Protein AF-A0A6A5WV08-F1 (afdb_monomer)

InterPro domains:
  IPR031121 KH domain containing protein RIK/BLOM7 [PTHR15744] (1-162)
  IPR036612 K Homolo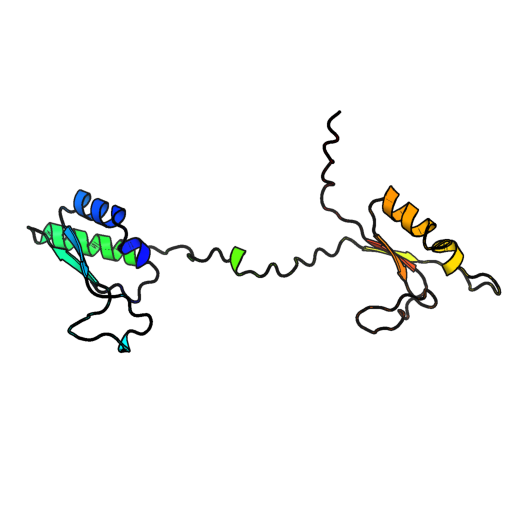gy domain, type 1 superfamily [G3DSA:3.30.1370.10] (5-79)
  IPR036612 K Homology domain, type 1 superfamily [G3DSA:3.30.1370.10] (96-173)
  IPR036612 K Homology domain, type 1 superfamily [SSF54791] (12-88)
  IPR036612 K Homology domain, type 1 superfamily [SSF54791] (95-162)
  IPR047889 KHDC4, second type I KH domain [cd22386] (94-161)
  IPR055256 KHDC4/BBP-like, KH-domain type I [PF22675] (108-165)
  IPR056149 ATP-dependent RNA helicase PRP5/DDX46/KHDC4, KH domain [PF23469] (1-74)

Sequence (175 aa):
IEINDLRNKYTLTKGDVHKQIHNETGADVTQKGQYYPDKSLANPANPPLQLQITATTHESMYAAVMKIKDMIDMDLPKLVDERRFRRREPENRKWPEEKIPIDLEPISGFNLRAQVVGRGGDNVKYIQTTSGCKVQIKGRGSGFAEHSTNAESDEPMYLHIAYDTSPSRKTNLAN

Organism: NCBI:txid1392246

Solvent-accessible surface area (backbone atoms only — not comparable to full-atom values): 10507 Å² total; per-residue (Å²): 88,82,37,56,88,46,94,60,37,73,59,69,69,31,68,68,51,35,50,51,44,24,75,75,33,65,18,48,64,43,84,40,60,43,81,49,99,56,67,85,77,47,42,92,92,52,34,56,19,24,43,47,76,49,51,93,45,73,66,25,39,50,50,38,53,51,54,51,50,53,59,68,68,49,82,70,73,69,89,60,61,58,78,74,73,41,64,77,63,71,73,81,74,69,44,63,68,48,77,46,75,55,93,64,78,90,48,90,95,57,62,62,58,56,66,61,33,29,76,97,36,49,50,42,50,50,51,26,70,75,67,64,30,49,66,46,60,33,15,49,88,44,85,34,58,39,90,91,72,70,38,58,40,90,49,72,34,25,41,38,39,33,36,72,85,66,79,77,80,76,75,82,79,74,132

Nearest PDB structures (foldseek):
  2yqr-assembly1_A  TM=8.709E-01  e=3.030E-04  Homo sapiens
  4wan-assembly1_G  TM=7.925E-01  e=5.929E-03  Saccharomyces cerevisiae S288C
  7zac-assembly1_AAA-2  TM=7.334E-01  e=1.036E-02  Homo sapiens
  1k1g-assembly1_A  TM=6.770E-01  e=4.088E-03  Homo sapiens
  2mjh-assembly1_A  TM=7.076E-01  e=1.102E-02  Caenorhabditis elegans

Mean predicted aligned error: 16.86 Å

Radius of gyration: 33.96 Å; Cα contacts (8 Å, |Δi|>4): 214; chains: 1; bounding box: 59×46×88 Å

Structure (mmCIF, N/CA/C/O backbone):
data_AF-A0A6A5WV08-F1
#
_entry.id   AF-A0A6A5WV08-F1
#
loop_
_atom_site.group_PDB
_atom_site.id
_atom_site.type_symbol
_atom_site.label_atom_id
_atom_site.label_alt_id
_atom_site.label_comp_id
_atom_site.label_asym_id
_atom_site.label_entity_id
_atom_site.label_seq_id
_atom_site.pdbx_PDB_ins_code
_atom_site.Cartn_x
_atom_site.Cartn_y
_atom_site.Cartn_z
_atom_site.occupancy
_atom_site.B_iso_or_equiv
_atom_site.auth_seq_id
_atom_site.auth_comp_id
_atom_site.auth_asym_id
_atom_site.auth_atom_id
_atom_site.pdbx_PDB_model_num
ATOM 1 N N . ILE A 1 1 ? -12.849 -8.980 31.017 1.00 91.25 1 ILE A N 1
ATOM 2 C CA . ILE A 1 1 ? -12.692 -9.633 29.696 1.00 91.25 1 ILE A CA 1
ATOM 3 C C . ILE A 1 1 ? -11.274 -9.364 29.224 1.00 91.25 1 ILE A C 1
ATOM 5 O O . ILE A 1 1 ? -10.927 -8.203 29.062 1.00 91.25 1 ILE A O 1
ATOM 9 N N . GLU A 1 2 ? -10.440 -10.389 29.084 1.00 91.25 2 GLU A N 1
ATOM 10 C CA . GLU A 1 2 ? -9.078 -10.215 28.564 1.00 91.25 2 GLU A CA 1
ATOM 11 C C . GLU A 1 2 ? -9.125 -9.952 27.050 1.00 91.25 2 GLU A C 1
ATOM 13 O O . GLU A 1 2 ? -9.849 -10.641 26.337 1.00 91.25 2 GLU A O 1
ATOM 18 N N . ILE A 1 3 ? -8.392 -8.944 26.568 1.00 92.75 3 ILE A N 1
ATOM 19 C CA . ILE A 1 3 ? -8.406 -8.522 25.154 1.00 92.75 3 ILE A CA 1
ATOM 20 C C . ILE A 1 3 ? -7.006 -8.457 24.522 1.00 92.75 3 ILE A C 1
ATOM 22 O O . ILE A 1 3 ? -6.871 -8.016 23.382 1.00 92.75 3 ILE A O 1
ATOM 26 N N . ASN A 1 4 ? -5.957 -8.860 25.248 1.00 90.69 4 ASN A N 1
ATOM 27 C CA . ASN A 1 4 ? -4.559 -8.712 24.826 1.00 90.69 4 ASN A CA 1
ATOM 28 C C . ASN A 1 4 ? -4.272 -9.330 23.447 1.00 90.69 4 ASN A C 1
ATOM 30 O O . ASN A 1 4 ? -3.629 -8.701 22.602 1.00 90.69 4 ASN A O 1
ATOM 34 N N . ASP A 1 5 ? -4.830 -10.517 23.208 1.00 87.12 5 ASP A N 1
ATOM 35 C CA . ASP A 1 5 ? -4.560 -11.328 22.016 1.00 87.12 5 ASP A CA 1
ATOM 36 C C . ASP A 1 5 ? -5.555 -11.055 20.869 1.00 87.12 5 ASP A C 1
ATOM 38 O O . ASP A 1 5 ? -5.483 -11.661 19.799 1.00 87.12 5 ASP A O 1
ATOM 42 N N . LEU A 1 6 ? -6.486 -10.112 21.057 1.00 86.69 6 LEU A N 1
ATOM 43 C CA . LEU A 1 6 ? -7.513 -9.805 20.068 1.00 86.69 6 LEU A CA 1
ATOM 44 C C . LEU A 1 6 ? -6.987 -8.890 18.957 1.00 86.69 6 LEU A C 1
ATOM 46 O O . LEU A 1 6 ? -6.322 -7.874 19.196 1.00 86.69 6 LEU A O 1
ATOM 50 N N . ARG A 1 7 ? -7.352 -9.208 17.709 1.00 82.25 7 ARG A N 1
ATOM 51 C CA . ARG A 1 7 ? -6.990 -8.405 16.525 1.00 82.25 7 ARG A CA 1
ATOM 52 C C . ARG A 1 7 ? -7.567 -6.991 16.588 1.00 82.25 7 ARG A C 1
ATOM 54 O O . ARG A 1 7 ? -6.898 -6.028 16.221 1.00 82.25 7 ARG A O 1
ATOM 61 N N . ASN A 1 8 ? -8.788 -6.869 17.090 1.00 86.56 8 ASN A N 1
ATOM 62 C CA . ASN A 1 8 ? -9.555 -5.634 17.226 1.00 86.56 8 ASN A CA 1
ATOM 63 C C . ASN A 1 8 ? -9.412 -4.967 18.605 1.00 86.56 8 ASN A C 1
ATOM 65 O O . ASN A 1 8 ? -10.170 -4.043 18.901 1.00 86.56 8 ASN A O 1
ATOM 69 N N . LYS A 1 9 ? -8.417 -5.353 19.423 1.00 88.00 9 LYS A N 1
ATOM 70 C CA . LYS A 1 9 ? -8.178 -4.757 20.753 1.00 88.00 9 LYS A CA 1
ATOM 71 C C . LYS A 1 9 ? -8.180 -3.226 20.740 1.00 88.00 9 LYS A C 1
ATOM 73 O O . LYS A 1 9 ? -8.779 -2.612 21.609 1.00 88.00 9 LYS A O 1
ATOM 78 N N . TYR A 1 10 ? -7.585 -2.614 19.710 1.00 85.31 10 TYR A N 1
ATOM 79 C CA . TYR A 1 10 ? -7.504 -1.158 19.580 1.00 85.31 10 TYR A CA 1
ATOM 80 C C . TYR A 1 10 ? -8.861 -0.502 19.369 1.00 85.31 10 TYR A C 1
ATOM 82 O O . TYR A 1 10 ? -9.034 0.641 19.768 1.00 85.31 10 TYR A O 1
ATOM 90 N N . THR A 1 11 ? -9.802 -1.192 18.723 1.00 88.19 11 THR A N 1
ATOM 91 C CA . THR A 1 11 ? -11.184 -0.727 18.571 1.00 88.19 11 THR A CA 1
ATOM 92 C C . THR A 1 11 ? -11.904 -0.817 19.907 1.00 88.19 11 THR A C 1
ATOM 94 O O . THR A 1 11 ? -12.542 0.147 20.313 1.00 88.19 11 THR A O 1
ATOM 97 N N . LEU A 1 12 ? -11.731 -1.936 20.613 1.00 89.75 12 LEU A N 1
ATOM 98 C CA . LEU A 1 12 ? -12.363 -2.186 21.906 1.00 89.75 12 LEU A CA 1
ATOM 99 C C . LEU A 1 12 ? -11.886 -1.227 23.001 1.00 89.75 12 LEU A C 1
ATOM 101 O O . LEU A 1 12 ? -12.660 -0.943 23.898 1.00 89.75 12 LEU A O 1
ATOM 105 N N . THR A 1 13 ? -10.661 -0.696 22.916 1.00 90.00 13 THR A N 1
ATOM 106 C CA . THR A 1 13 ? -10.126 0.299 23.864 1.00 90.00 13 THR A CA 1
ATOM 107 C C . THR A 1 13 ? -10.463 1.752 23.507 1.00 90.00 13 THR A C 1
ATOM 109 O O . THR A 1 13 ? -9.999 2.671 24.184 1.00 90.00 13 THR A O 1
ATOM 112 N N . LYS A 1 14 ? -11.207 2.018 22.421 1.00 90.44 14 LYS A N 1
ATOM 113 C CA . LYS A 1 14 ? -11.565 3.399 22.051 1.00 90.44 14 LYS A CA 1
ATOM 114 C C . LYS A 1 14 ? -12.587 3.969 23.029 1.00 90.44 14 LYS A C 1
ATOM 116 O O . LYS A 1 14 ? -13.616 3.354 23.295 1.00 90.44 14 LYS A O 1
ATOM 121 N N . GLY A 1 15 ? -12.357 5.211 23.457 1.00 91.00 15 GLY A N 1
ATOM 122 C CA . GLY A 1 15 ? -13.285 5.930 24.333 1.00 91.00 15 GLY A CA 1
ATOM 123 C C . GLY A 1 15 ? -14.701 6.050 23.759 1.00 91.00 15 GLY A C 1
ATOM 124 O O . GLY A 1 15 ? -15.665 5.943 24.509 1.00 91.00 15 GLY A O 1
ATOM 125 N N . ASP A 1 16 ? -14.843 6.199 22.439 1.00 92.75 16 ASP A N 1
ATOM 126 C CA . ASP A 1 16 ? -16.159 6.267 21.786 1.00 92.75 16 ASP A CA 1
ATOM 127 C C . ASP A 1 16 ? -16.932 4.949 21.895 1.00 92.75 16 ASP A C 1
ATOM 129 O O . ASP A 1 16 ? -18.136 4.959 22.143 1.00 92.75 16 ASP A O 1
ATOM 133 N N . VAL A 1 17 ? -16.234 3.813 21.790 1.00 91.88 17 VAL A N 1
ATOM 134 C CA . VAL A 1 17 ? -16.833 2.481 21.952 1.00 91.88 17 VAL A CA 1
ATOM 135 C C . VAL A 1 17 ? -17.289 2.278 23.396 1.00 91.88 17 VAL A C 1
ATOM 137 O O . VAL A 1 17 ? -18.403 1.814 23.626 1.00 91.88 17 VAL A O 1
ATOM 140 N N . HIS A 1 18 ? -16.489 2.697 24.381 1.00 94.50 18 HIS A N 1
ATOM 141 C CA . HIS A 1 18 ? -16.893 2.632 25.789 1.00 94.50 18 HIS A CA 1
ATOM 142 C C . HIS A 1 18 ? -18.123 3.506 26.074 1.00 94.50 18 HIS A C 1
ATOM 144 O O . HIS A 1 18 ? -19.048 3.050 26.742 1.00 94.50 18 HIS A O 1
ATOM 150 N N . LYS A 1 19 ? -18.167 4.735 25.536 1.00 94.81 19 LYS A N 1
ATOM 151 C CA . LYS A 1 19 ? -19.338 5.622 25.655 1.00 94.81 19 LYS A CA 1
ATOM 152 C C . LYS A 1 19 ? -20.577 5.008 25.017 1.00 94.81 19 LYS A C 1
ATOM 154 O O . LYS A 1 19 ? -21.655 5.090 25.590 1.00 94.81 19 LYS A O 1
ATOM 159 N N . GLN A 1 20 ? -20.428 4.385 23.850 1.00 94.38 20 GLN A N 1
ATOM 160 C CA . GLN A 1 20 ? -21.531 3.702 23.187 1.00 94.38 20 GLN A CA 1
ATOM 161 C C . GLN A 1 20 ? -22.075 2.554 24.047 1.00 94.38 20 GLN A C 1
ATOM 163 O O . GLN A 1 20 ? -23.284 2.456 24.229 1.00 94.38 20 GLN A O 1
ATOM 168 N N . ILE A 1 21 ? -21.200 1.707 24.599 1.00 94.50 21 ILE A N 1
ATOM 169 C CA . ILE A 1 21 ? -21.616 0.609 25.483 1.00 94.50 21 ILE A CA 1
ATOM 170 C C . ILE A 1 21 ? -22.328 1.168 26.720 1.00 94.50 21 ILE A C 1
ATOM 172 O O . ILE A 1 21 ? -23.428 0.723 27.022 1.00 94.50 21 ILE A O 1
ATOM 176 N N . HIS A 1 22 ? -21.768 2.195 27.365 1.00 94.75 22 HIS A N 1
ATOM 177 C CA . HIS A 1 22 ? -22.397 2.850 28.513 1.00 94.75 22 HIS A CA 1
ATOM 178 C C . HIS A 1 22 ? -23.787 3.409 28.184 1.00 94.75 22 HIS A C 1
ATOM 180 O O . HIS A 1 22 ? -24.736 3.155 28.916 1.00 94.75 22 HIS A O 1
ATOM 186 N N . ASN A 1 23 ? -23.936 4.122 27.066 1.00 95.62 23 ASN A N 1
ATOM 187 C CA . ASN A 1 23 ? -25.214 4.724 26.681 1.00 95.62 23 ASN A CA 1
ATOM 188 C C . ASN A 1 23 ? -26.299 3.681 26.381 1.00 95.62 23 ASN A C 1
ATOM 190 O O . ASN A 1 23 ? -27.474 3.936 26.626 1.00 95.62 23 ASN A O 1
ATOM 194 N N . GLU A 1 24 ? -25.920 2.530 25.826 1.00 94.44 24 GLU A N 1
ATOM 195 C CA . GLU A 1 24 ? -26.874 1.489 25.444 1.00 94.44 24 GLU A CA 1
ATOM 196 C C . GLU A 1 24 ? -27.199 0.517 26.583 1.00 94.44 24 GLU A C 1
ATOM 198 O O . GLU A 1 24 ? -28.331 0.052 26.679 1.00 94.44 24 GLU A O 1
ATOM 203 N N . THR A 1 25 ? -26.224 0.189 27.435 1.00 95.56 25 THR A N 1
ATOM 204 C CA . THR A 1 25 ? -26.391 -0.843 28.471 1.00 95.56 25 THR A CA 1
ATOM 205 C C . THR A 1 25 ? -26.413 -0.284 29.888 1.00 95.56 25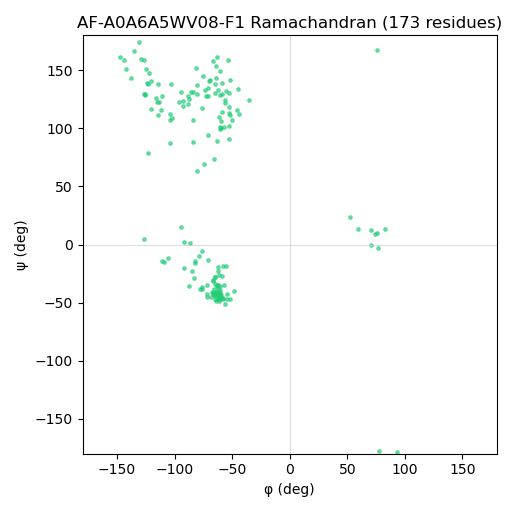 THR A C 1
ATOM 207 O O . THR A 1 25 ? -26.761 -1.014 30.809 1.00 95.56 25 THR A O 1
ATOM 210 N N . GLY A 1 26 ? -26.013 0.972 30.100 1.00 93.19 26 GLY A N 1
ATOM 211 C CA . GLY A 1 26 ? -25.846 1.574 31.427 1.00 93.19 26 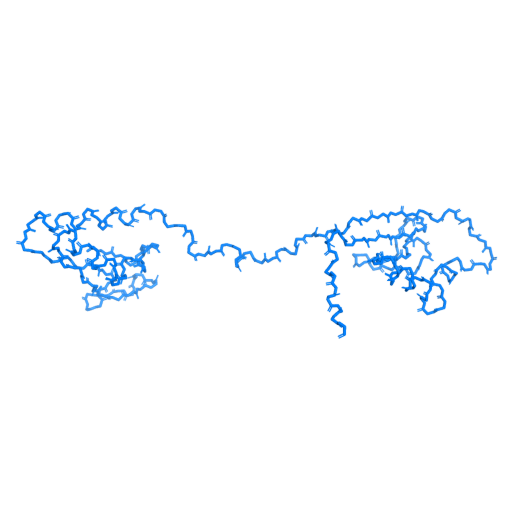GLY A CA 1
ATOM 212 C C . GLY A 1 26 ? -24.659 1.022 32.224 1.00 93.19 26 GLY A C 1
ATOM 213 O O . GLY A 1 26 ? -24.583 1.241 33.431 1.00 93.19 26 GLY A O 1
ATOM 214 N N . ALA A 1 27 ? -23.756 0.272 31.582 1.00 96.19 27 ALA A N 1
ATOM 215 C CA . ALA A 1 27 ? -22.585 -0.315 32.229 1.00 96.19 27 ALA A CA 1
ATOM 216 C C . ALA A 1 27 ? -21.315 0.473 31.897 1.00 96.19 27 ALA A C 1
ATOM 218 O O . ALA A 1 27 ? -21.065 0.829 30.746 1.00 96.19 27 ALA A O 1
ATOM 219 N N . ASP A 1 28 ? -20.468 0.674 32.899 1.00 95.06 28 ASP A N 1
ATOM 220 C CA . ASP A 1 28 ? -19.176 1.324 32.737 1.00 95.06 28 ASP A CA 1
ATOM 221 C C . ASP A 1 28 ? -18.105 0.321 32.317 1.00 95.06 28 ASP A C 1
ATOM 223 O O . ASP A 1 28 ? -17.935 -0.739 32.926 1.00 95.06 28 ASP A O 1
ATOM 227 N N . VAL A 1 29 ? -17.346 0.684 31.282 1.00 95.12 29 VAL A N 1
ATOM 228 C CA . VAL A 1 29 ? -16.232 -0.111 30.760 1.00 95.12 29 VAL A CA 1
ATOM 229 C C . VAL A 1 29 ? -14.927 0.636 31.001 1.00 95.12 29 VAL A C 1
ATOM 231 O O . VAL A 1 29 ? -14.730 1.761 30.539 1.00 95.12 29 VAL A O 1
ATOM 234 N N . THR A 1 30 ? -14.006 -0.005 31.714 1.00 93.25 30 THR A N 1
ATOM 235 C CA . THR A 1 30 ? -12.683 0.537 32.032 1.00 93.25 30 THR A CA 1
ATOM 236 C C . THR A 1 30 ? -11.589 -0.404 31.550 1.00 93.25 30 THR A C 1
ATOM 238 O O . THR A 1 30 ? -11.688 -1.623 31.670 1.00 93.25 30 THR A O 1
ATOM 241 N N . GLN A 1 31 ? -10.520 0.159 30.995 1.00 93.75 31 GLN A N 1
ATOM 242 C CA . GLN A 1 31 ? -9.345 -0.610 30.600 1.00 93.75 31 GLN A CA 1
ATOM 243 C C . GLN A 1 31 ? -8.430 -0.810 31.815 1.00 93.75 31 GLN A C 1
ATOM 245 O O . GLN A 1 31 ? -8.088 0.150 32.503 1.00 93.75 31 GLN A O 1
ATOM 250 N N . LYS A 1 32 ? -7.997 -2.049 32.055 1.00 91.69 32 LYS A N 1
ATOM 251 C CA . LYS A 1 32 ? -6.989 -2.411 33.058 1.00 91.69 32 LYS A CA 1
ATOM 252 C C . LYS A 1 32 ? -5.894 -3.283 32.453 1.00 91.69 32 LYS A C 1
ATOM 254 O O . LYS A 1 32 ? -6.096 -3.937 31.434 1.00 91.69 32 LYS A O 1
ATOM 259 N N . GLY A 1 33 ? -4.748 -3.324 33.126 1.00 90.88 33 GLY A N 1
ATOM 260 C CA . GLY A 1 33 ? -3.588 -4.090 32.677 1.00 90.88 33 GLY A CA 1
ATOM 261 C C . GLY A 1 33 ? -2.815 -3.404 31.552 1.00 90.88 33 GLY A C 1
ATOM 262 O O . GLY A 1 33 ? -3.138 -2.289 31.133 1.00 90.88 33 GLY A O 1
ATOM 263 N N . GLN A 1 34 ? -1.777 -4.082 31.075 1.00 89.75 34 GLN A N 1
ATOM 264 C CA . GLN A 1 34 ? -0.863 -3.578 30.055 1.00 89.75 34 GLN A CA 1
ATOM 265 C C . GLN A 1 34 ? -0.839 -4.509 28.841 1.00 89.75 34 GLN A C 1
ATOM 267 O O . GLN A 1 34 ? -1.037 -5.717 28.956 1.00 89.75 34 GLN A O 1
ATOM 272 N N . TYR A 1 35 ? -0.636 -3.936 27.654 1.00 90.50 35 TYR A N 1
ATOM 273 C CA . TYR A 1 35 ? -0.463 -4.731 26.443 1.00 90.50 35 TYR A CA 1
ATOM 274 C C . TYR A 1 35 ? 0.905 -5.414 26.451 1.00 90.50 35 TYR A C 1
ATOM 276 O O . TYR A 1 35 ? 1.931 -4.741 26.576 1.00 90.50 35 TYR A O 1
ATOM 284 N N . TYR A 1 36 ? 0.903 -6.727 26.248 1.00 88.00 36 TYR A N 1
ATOM 285 C CA . TYR A 1 36 ? 2.106 -7.540 26.127 1.00 88.00 36 TYR A CA 1
ATOM 286 C C . TYR A 1 36 ? 2.123 -8.230 24.757 1.00 88.00 36 TYR A C 1
ATOM 288 O O . TYR A 1 36 ? 1.240 -9.046 24.491 1.00 88.00 36 TYR A O 1
ATOM 296 N N . PRO A 1 37 ? 3.107 -7.928 23.882 1.00 86.38 37 PRO A N 1
ATOM 297 C CA . PRO A 1 37 ? 3.286 -8.638 22.612 1.00 86.38 37 PRO A CA 1
ATOM 298 C C . PRO A 1 37 ? 3.550 -10.135 22.802 1.00 86.38 37 PRO A C 1
ATOM 300 O O . PRO A 1 37 ? 3.087 -10.946 22.009 1.00 86.38 37 PRO A O 1
ATOM 303 N N . ASP A 1 38 ? 4.279 -10.477 23.864 1.00 86.25 38 ASP A N 1
ATOM 304 C CA . ASP A 1 38 ? 4.453 -11.839 24.354 1.00 86.25 38 ASP A CA 1
ATOM 305 C C . ASP A 1 38 ? 3.792 -11.939 25.733 1.00 86.25 38 ASP A C 1
ATOM 307 O O . ASP A 1 38 ? 4.242 -11.324 26.702 1.00 86.25 38 ASP A O 1
ATOM 311 N N . LYS A 1 39 ? 2.692 -12.695 25.810 1.00 81.69 39 LYS A N 1
ATOM 312 C CA . LYS A 1 39 ? 1.865 -12.841 27.015 1.00 81.69 39 LYS A CA 1
ATOM 313 C C . LYS A 1 39 ? 2.619 -13.475 28.188 1.00 81.69 39 LYS A C 1
ATOM 315 O O . LYS A 1 39 ? 2.241 -13.244 29.335 1.00 81.69 39 LYS A O 1
ATOM 320 N N . SER A 1 40 ? 3.695 -14.222 27.930 1.00 86.31 40 SER A N 1
ATOM 321 C CA . SER A 1 40 ? 4.524 -14.830 28.981 1.00 86.31 40 SER A CA 1
ATOM 322 C C . SER A 1 40 ? 5.203 -13.802 29.897 1.00 86.31 40 SER A C 1
ATOM 324 O O . SER A 1 40 ? 5.579 -14.132 31.019 1.00 86.31 40 SER A O 1
ATOM 326 N N . LEU A 1 41 ? 5.310 -12.547 29.450 1.00 86.62 41 LEU A N 1
ATOM 327 C CA . LEU A 1 41 ? 5.882 -11.438 30.215 1.00 86.62 41 LEU A CA 1
ATOM 328 C C . LEU A 1 41 ? 4.917 -10.849 31.259 1.00 86.62 41 LEU A C 1
ATOM 330 O O . LEU A 1 41 ? 5.333 -10.019 32.071 1.00 86.62 41 LEU A O 1
ATOM 334 N N . ALA A 1 42 ? 3.639 -11.237 31.239 1.00 86.31 42 ALA A N 1
ATOM 335 C CA . ALA A 1 42 ? 2.646 -10.730 32.177 1.00 86.31 42 ALA A CA 1
ATOM 336 C C . ALA A 1 42 ? 2.817 -11.351 33.572 1.00 86.31 42 ALA A C 1
ATOM 338 O O . ALA A 1 42 ? 3.152 -12.526 33.722 1.00 86.31 42 ALA A O 1
ATOM 339 N N . ASN A 1 43 ? 2.546 -10.566 34.615 1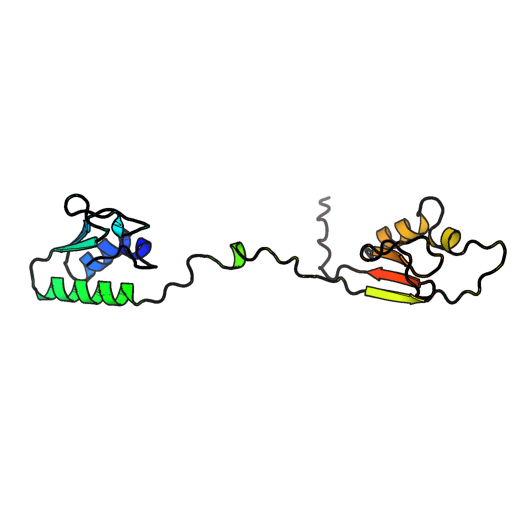.00 88.81 43 ASN A N 1
ATOM 340 C CA . ASN A 1 43 ? 2.625 -11.020 36.002 1.00 88.81 43 ASN A CA 1
ATOM 341 C C . ASN A 1 43 ? 1.392 -10.555 36.804 1.00 88.81 43 ASN A C 1
ATOM 343 O O . ASN A 1 43 ? 0.640 -9.706 36.330 1.00 88.81 43 ASN A O 1
ATOM 347 N N . PRO A 1 44 ? 1.138 -11.087 38.016 1.00 85.31 44 PRO A N 1
ATOM 348 C CA . PRO A 1 44 ? -0.051 -10.711 38.785 1.00 85.31 44 PRO A CA 1
ATOM 349 C C . PRO A 1 44 ? -0.127 -9.221 39.157 1.00 85.31 44 PRO A C 1
ATOM 351 O O . PRO A 1 44 ? -1.222 -8.697 39.336 1.00 85.31 44 PRO A O 1
ATOM 354 N N . ALA A 1 45 ? 1.017 -8.535 39.268 1.00 87.06 45 ALA A N 1
ATOM 355 C CA . ALA A 1 45 ? 1.072 -7.101 39.560 1.00 87.06 45 ALA A CA 1
ATOM 356 C C . ALA A 1 45 ? 0.729 -6.242 38.329 1.00 87.06 45 ALA A C 1
ATOM 358 O O . ALA A 1 45 ? 0.058 -5.221 38.453 1.00 87.06 45 ALA A O 1
ATOM 359 N N . ASN A 1 46 ? 1.145 -6.689 37.144 1.00 86.69 46 ASN A N 1
ATOM 360 C CA . ASN A 1 46 ? 0.891 -6.078 35.847 1.00 86.69 46 ASN A CA 1
ATOM 361 C C . ASN A 1 46 ? 0.190 -7.103 34.941 1.00 86.69 46 ASN A C 1
ATOM 363 O O . ASN A 1 46 ? 0.834 -7.754 34.108 1.00 86.69 46 ASN A O 1
ATOM 367 N N . PRO A 1 47 ? -1.128 -7.291 35.130 1.00 89.25 47 PRO A N 1
ATOM 368 C CA . PRO A 1 47 ? -1.888 -8.254 34.351 1.00 89.25 47 PRO A CA 1
ATOM 369 C C . PRO A 1 47 ? -1.964 -7.835 32.875 1.00 89.25 47 PRO A C 1
ATOM 371 O O . PRO A 1 47 ? -1.830 -6.645 32.555 1.00 89.25 47 PRO A O 1
ATOM 374 N N . PRO A 1 48 ? -2.221 -8.790 31.965 1.00 92.25 48 PRO A N 1
ATOM 375 C CA . PRO A 1 48 ? -2.401 -8.487 30.554 1.00 92.25 48 PRO A CA 1
ATOM 376 C C . PRO A 1 48 ? -3.629 -7.600 30.322 1.00 92.25 48 PRO A C 1
ATOM 378 O O . PRO A 1 48 ? -4.523 -7.487 31.167 1.00 92.25 48 PRO A O 1
ATOM 381 N N . LEU A 1 49 ? -3.660 -6.953 29.157 1.00 93.50 49 LEU A N 1
ATOM 382 C CA . LEU A 1 49 ? -4.697 -6.000 28.786 1.00 93.50 49 LEU A CA 1
ATOM 383 C C . LEU A 1 49 ? -6.101 -6.619 28.875 1.00 93.50 49 LEU A C 1
ATOM 385 O O . LEU A 1 49 ? -6.421 -7.593 28.187 1.00 93.50 49 LEU A O 1
ATOM 389 N N . GLN A 1 50 ? -6.959 -6.002 29.684 1.00 93.69 50 GLN A N 1
ATOM 390 C CA . GLN A 1 50 ? -8.320 -6.449 29.949 1.00 93.69 50 GLN A CA 1
ATOM 391 C C . GLN A 1 50 ? -9.305 -5.281 30.068 1.00 93.69 50 GLN A C 1
ATOM 393 O O . GLN A 1 50 ? -8.966 -4.187 30.512 1.00 93.69 50 GLN A O 1
ATOM 398 N N . LEU A 1 51 ? -10.560 -5.540 29.714 1.00 94.69 51 LEU A N 1
ATOM 399 C CA . LEU A 1 51 ? -11.694 -4.663 29.979 1.00 94.69 51 LEU A CA 1
ATOM 400 C C . LEU A 1 51 ? -12.408 -5.119 31.250 1.00 94.69 51 LEU A C 1
ATOM 402 O O . LEU A 1 51 ? -12.856 -6.268 31.347 1.00 94.69 51 LEU A O 1
ATOM 406 N N . GLN A 1 52 ? -12.522 -4.222 32.219 1.00 94.75 52 GLN A N 1
ATOM 407 C CA . GLN A 1 52 ? -13.360 -4.383 33.394 1.00 94.75 52 GLN A CA 1
ATOM 408 C C . GLN A 1 52 ? -14.711 -3.714 33.139 1.00 94.75 52 GLN A C 1
ATOM 410 O O . GLN A 1 52 ? -14.768 -2.563 32.714 1.00 94.75 52 GLN A O 1
ATOM 415 N N . ILE A 1 53 ? -15.783 -4.446 33.431 1.00 95.12 53 ILE A N 1
ATOM 416 C CA . ILE A 1 53 ? -17.161 -3.977 33.300 1.00 95.12 53 ILE A CA 1
ATOM 417 C C . ILE A 1 53 ? -17.726 -3.842 34.709 1.00 95.12 53 ILE A C 1
ATOM 419 O O . ILE A 1 53 ? -17.644 -4.785 35.499 1.00 95.12 53 ILE A O 1
ATOM 423 N N . THR A 1 54 ? -18.274 -2.678 35.022 1.00 95.31 54 THR A N 1
ATOM 424 C CA . THR A 1 54 ? -18.941 -2.384 36.292 1.00 95.31 54 THR A CA 1
ATOM 425 C C . THR A 1 54 ? -20.335 -1.863 36.000 1.00 95.31 54 THR A C 1
ATOM 427 O O . THR A 1 54 ? -20.497 -0.964 35.183 1.00 95.31 54 THR A O 1
ATOM 430 N N . ALA A 1 55 ? -21.347 -2.429 36.648 1.00 95.12 55 ALA A N 1
ATOM 431 C CA . ALA A 1 55 ? -22.730 -2.022 36.448 1.00 95.12 55 ALA A CA 1
ATOM 432 C C . ALA A 1 55 ? -23.527 -2.170 37.748 1.00 95.12 55 ALA A C 1
ATOM 434 O O . ALA A 1 55 ? -23.106 -2.876 38.666 1.00 95.12 55 ALA A O 1
ATOM 435 N N . THR A 1 56 ? -24.674 -1.500 37.824 1.00 94.25 56 THR A N 1
ATOM 436 C CA . THR A 1 56 ? -25.557 -1.525 39.000 1.00 94.25 56 THR A CA 1
ATOM 437 C C . THR A 1 56 ? -26.518 -2.712 38.994 1.00 94.25 56 THR A C 1
ATOM 439 O O . THR A 1 56 ? -26.980 -3.125 40.055 1.00 94.25 56 THR A O 1
ATOM 442 N N . THR A 1 57 ? -26.807 -3.285 37.822 1.00 96.19 57 THR A N 1
ATOM 443 C CA . THR A 1 57 ? -27.708 -4.434 37.666 1.00 96.19 57 THR A CA 1
ATOM 444 C C . THR A 1 57 ? -27.016 -5.585 36.942 1.00 96.19 57 THR A C 1
ATOM 446 O O . THR A 1 57 ? -26.133 -5.388 36.108 1.00 96.19 57 THR A O 1
ATOM 449 N N . HIS A 1 58 ? -27.431 -6.819 37.238 1.00 94.12 58 HIS A N 1
ATOM 450 C CA . HIS A 1 58 ? -26.913 -7.992 36.528 1.00 94.12 58 HIS A CA 1
ATOM 451 C C . HIS A 1 58 ? -27.270 -7.951 35.031 1.00 94.12 58 HIS A C 1
ATOM 453 O O . HIS A 1 58 ? -26.470 -8.352 34.191 1.00 94.12 58 HIS A O 1
ATOM 459 N N . GLU A 1 59 ? -28.446 -7.418 34.694 1.00 95.25 59 GLU A N 1
ATOM 460 C CA . GLU A 1 59 ? -28.911 -7.271 33.313 1.00 95.25 59 GLU A CA 1
ATOM 461 C C . GLU A 1 59 ? -28.030 -6.312 32.498 1.00 95.25 59 GLU A C 1
ATOM 463 O O . GLU A 1 59 ? -27.557 -6.687 31.428 1.00 95.25 59 GLU A O 1
ATOM 468 N N . SER A 1 60 ? -27.720 -5.123 33.033 1.00 95.06 60 SER A N 1
ATOM 469 C CA . SER A 1 60 ? -26.825 -4.154 32.374 1.00 95.06 60 SER A CA 1
ATOM 470 C C . SER A 1 60 ? -25.413 -4.709 32.182 1.00 95.06 60 SER A C 1
ATOM 472 O O . SER A 1 60 ? -24.815 -4.550 31.115 1.00 95.06 60 SER A O 1
ATOM 474 N N . MET A 1 61 ? -24.895 -5.426 33.185 1.00 94.75 61 MET A N 1
ATOM 475 C CA . MET A 1 61 ? -23.604 -6.105 33.092 1.00 94.75 61 MET A CA 1
ATOM 476 C C . MET A 1 61 ? -23.609 -7.182 32.002 1.00 94.75 61 MET A C 1
ATOM 478 O O . MET A 1 61 ? -22.683 -7.244 31.193 1.00 94.75 61 MET A O 1
ATOM 482 N N . TYR A 1 62 ? -24.642 -8.024 31.962 1.00 95.50 62 TYR A N 1
ATOM 483 C CA . TYR A 1 62 ? -24.748 -9.106 30.987 1.00 95.50 62 TYR A CA 1
ATOM 484 C C . TYR A 1 62 ? -24.917 -8.574 29.558 1.00 95.50 62 TYR A C 1
ATOM 486 O O . TYR A 1 62 ? -24.225 -9.039 28.651 1.00 95.50 62 TYR A O 1
ATOM 494 N N . ALA A 1 63 ? -25.751 -7.548 29.366 1.00 95.50 63 ALA A N 1
ATOM 495 C CA . ALA A 1 63 ? -25.921 -6.871 28.083 1.00 95.50 63 ALA A CA 1
ATOM 496 C C . ALA A 1 63 ? -24.600 -6.268 27.577 1.00 95.50 63 ALA A C 1
ATOM 498 O O . ALA A 1 63 ? -24.241 -6.446 26.412 1.00 95.50 63 ALA A O 1
ATOM 499 N N . ALA A 1 64 ? -23.823 -5.630 28.459 1.00 95.56 64 ALA A N 1
ATOM 500 C CA . ALA A 1 64 ? -22.499 -5.108 28.120 1.00 95.56 64 ALA A CA 1
ATOM 501 C C . ALA A 1 64 ? -21.517 -6.219 27.725 1.00 95.56 64 ALA A C 1
ATOM 503 O O . ALA A 1 64 ? -20.776 -6.078 26.753 1.00 95.56 64 ALA A O 1
ATOM 504 N N . VAL A 1 65 ? -21.529 -7.345 28.448 1.00 95.06 65 VAL A N 1
ATOM 505 C CA . VAL A 1 65 ? -20.704 -8.518 28.121 1.00 95.06 65 VAL A CA 1
ATOM 506 C C . VAL A 1 65 ? -21.071 -9.081 26.749 1.00 95.06 65 VAL A C 1
ATOM 508 O O . VAL A 1 65 ? -20.162 -9.370 25.974 1.00 95.06 65 VAL A O 1
ATOM 511 N N . MET A 1 66 ? -22.362 -9.234 26.434 1.00 94.06 66 MET A N 1
ATOM 512 C CA . MET A 1 66 ? -22.799 -9.709 25.114 1.00 94.06 66 MET A CA 1
ATOM 513 C C . MET A 1 66 ? -22.362 -8.750 24.012 1.00 94.06 66 MET A C 1
ATOM 515 O O . MET A 1 66 ? -21.705 -9.173 23.071 1.00 94.06 66 MET A O 1
ATOM 519 N N . LYS A 1 67 ? -22.607 -7.450 24.183 1.00 92.81 67 LYS A N 1
ATOM 520 C CA . LYS A 1 67 ? -22.232 -6.438 23.192 1.00 92.81 67 LYS A CA 1
ATOM 521 C C . LYS A 1 67 ? -20.723 -6.394 22.938 1.00 92.81 67 LYS A C 1
ATOM 523 O O . LYS A 1 67 ? -20.296 -6.252 21.796 1.00 92.81 67 LYS A O 1
ATOM 528 N N . ILE A 1 68 ? -19.903 -6.551 23.980 1.00 92.88 68 ILE A N 1
ATOM 529 C CA . ILE A 1 68 ? -18.448 -6.652 23.815 1.00 92.88 68 ILE A CA 1
ATOM 530 C C . ILE A 1 68 ? -18.078 -7.933 23.066 1.00 92.88 68 ILE A C 1
ATOM 532 O O . ILE A 1 68 ? -17.230 -7.864 22.187 1.00 92.88 68 ILE A O 1
ATOM 536 N N . LYS A 1 69 ? -18.703 -9.080 23.362 1.00 91.50 69 LYS A N 1
ATOM 537 C CA . LYS A 1 69 ? -18.465 -10.326 22.611 1.00 91.50 69 LYS A CA 1
ATOM 538 C C . LYS A 1 69 ? -18.830 -10.184 21.134 1.00 91.50 69 LYS A C 1
ATOM 540 O O . LYS A 1 69 ? -18.013 -10.531 20.291 1.00 91.50 69 LYS A O 1
ATOM 545 N N . ASP A 1 70 ? -19.964 -9.567 20.823 1.00 91.00 70 ASP A N 1
ATOM 546 C CA . ASP A 1 70 ? -20.358 -9.303 19.437 1.00 91.00 70 ASP A CA 1
ATOM 547 C C . ASP A 1 70 ? -19.329 -8.408 18.730 1.00 91.00 70 ASP A C 1
ATOM 549 O O . ASP A 1 70 ? -18.940 -8.668 17.595 1.00 91.00 70 ASP A O 1
ATOM 553 N N . MET A 1 71 ? -18.819 -7.377 19.414 1.00 88.38 71 MET A N 1
ATOM 554 C CA . MET A 1 71 ? -17.748 -6.529 18.880 1.00 88.38 71 MET A CA 1
ATOM 555 C C . MET A 1 71 ? -16.416 -7.270 18.721 1.00 88.38 71 MET A C 1
ATOM 557 O O . MET A 1 71 ? -15.652 -6.915 17.826 1.00 88.38 71 MET A O 1
ATOM 561 N N . ILE A 1 72 ? -16.121 -8.261 19.572 1.00 88.88 72 ILE A N 1
ATOM 562 C CA . ILE A 1 72 ? -14.943 -9.133 19.453 1.00 88.88 72 ILE A CA 1
ATOM 563 C C . ILE A 1 72 ? -15.043 -9.965 18.172 1.00 88.88 72 ILE A C 1
ATOM 565 O O . ILE A 1 72 ? -14.057 -10.034 17.437 1.00 88.88 72 ILE A O 1
ATOM 569 N N . ASP A 1 73 ? -16.225 -10.518 17.901 1.00 85.06 73 ASP A N 1
ATOM 570 C CA . ASP A 1 73 ? -16.496 -11.402 16.764 1.00 85.06 73 ASP A CA 1
ATOM 571 C C . ASP A 1 73 ? -16.762 -10.644 15.450 1.00 85.06 73 ASP A C 1
ATOM 573 O O . ASP A 1 73 ? -16.712 -11.236 14.371 1.00 85.06 73 ASP A O 1
ATOM 577 N N . MET A 1 74 ? -17.003 -9.328 15.504 1.00 80.88 74 MET A N 1
ATOM 578 C CA . MET A 1 74 ? -17.099 -8.484 14.312 1.00 80.88 74 MET A CA 1
ATOM 579 C C . MET A 1 74 ? -15.780 -8.498 13.529 1.00 80.88 74 MET A C 1
ATOM 581 O O . MET A 1 74 ? -14.769 -7.923 13.948 1.00 80.88 74 MET A O 1
ATOM 585 N N . ASP A 1 75 ? -15.826 -9.136 12.359 1.00 58.44 75 ASP A N 1
ATOM 586 C CA . ASP A 1 75 ? -14.703 -9.315 11.446 1.00 58.44 75 ASP A CA 1
ATOM 587 C C . ASP A 1 75 ? -14.171 -7.946 10.990 1.00 58.44 75 ASP A C 1
ATOM 589 O O . ASP A 1 75 ? -14.753 -7.257 10.145 1.00 58.44 75 ASP A O 1
ATOM 593 N N . LEU A 1 76 ? -13.066 -7.501 11.596 1.00 64.00 76 LEU A N 1
ATOM 594 C CA . LEU A 1 76 ? -12.392 -6.289 11.150 1.00 64.00 76 LEU A CA 1
ATOM 595 C C . LEU A 1 76 ? -11.726 -6.586 9.799 1.00 64.00 76 LEU A C 1
ATOM 597 O O . LEU A 1 76 ? -10.901 -7.506 9.722 1.00 64.00 76 LEU A O 1
ATOM 601 N N . PRO A 1 77 ? -11.974 -5.770 8.755 1.00 59.84 77 PRO A N 1
ATOM 602 C CA . PRO A 1 77 ? -11.135 -5.787 7.567 1.00 59.84 77 PRO A CA 1
ATOM 603 C C . PRO A 1 77 ? -9.681 -5.636 8.013 1.00 59.84 77 PRO A C 1
ATOM 605 O O . PRO A 1 77 ? -9.400 -4.890 8.958 1.00 59.84 77 PRO A O 1
ATOM 608 N N . LYS A 1 78 ? -8.751 -6.349 7.368 1.00 53.53 78 LYS A N 1
ATOM 609 C CA . LYS A 1 78 ? -7.324 -6.289 7.711 1.00 53.53 78 LYS A CA 1
ATOM 610 C C . LYS A 1 78 ? -6.909 -4.815 7.877 1.00 53.53 78 LYS A C 1
ATOM 612 O O . LYS A 1 78 ? -6.961 -4.045 6.926 1.00 53.53 78 LYS A O 1
ATOM 617 N N . LEU A 1 79 ? -6.514 -4.425 9.099 1.00 54.66 79 LEU A N 1
ATOM 618 C CA . LEU A 1 79 ? -6.066 -3.057 9.451 1.00 54.66 79 LEU A CA 1
ATOM 619 C C . LEU A 1 79 ? -4.873 -2.596 8.609 1.00 54.66 79 LEU A C 1
ATOM 621 O O . LEU A 1 79 ? -4.563 -1.410 8.503 1.00 54.66 79 LEU A O 1
ATOM 625 N N . VAL A 1 80 ? -4.200 -3.566 8.011 1.00 54.72 80 VAL A N 1
ATOM 626 C CA . VAL A 1 80 ? -3.249 -3.355 6.953 1.00 54.72 80 VAL A CA 1
ATOM 627 C C . VAL A 1 80 ? -4.023 -3.268 5.645 1.00 54.72 80 VAL A C 1
ATOM 629 O O . VAL A 1 80 ? -4.481 -4.287 5.134 1.00 54.72 80 VAL A O 1
ATOM 632 N N . ASP A 1 81 ? -4.125 -2.061 5.081 1.00 54.78 81 ASP A N 1
ATOM 633 C CA . ASP A 1 81 ? -4.414 -1.930 3.656 1.00 54.78 81 ASP A CA 1
ATOM 634 C C . ASP A 1 81 ? -3.304 -2.699 2.933 1.00 54.78 81 ASP A C 1
ATOM 636 O O . ASP A 1 81 ? -2.166 -2.230 2.844 1.00 54.78 81 ASP A O 1
ATOM 640 N N . GLU A 1 82 ? -3.595 -3.924 2.488 1.00 51.78 82 GLU A N 1
ATOM 641 C CA . GLU A 1 82 ? -2.631 -4.787 1.800 1.00 51.78 82 GLU A CA 1
ATOM 642 C C . GLU A 1 82 ? -2.041 -4.073 0.582 1.00 51.78 82 GLU A C 1
ATOM 644 O O . GLU A 1 82 ? -0.938 -4.399 0.163 1.00 51.78 82 GLU A O 1
ATOM 649 N N . ARG A 1 83 ? -2.691 -3.016 0.075 1.00 53.88 83 ARG A N 1
ATOM 650 C CA . ARG A 1 83 ? -2.136 -2.103 -0.933 1.00 53.88 83 ARG A CA 1
ATOM 651 C C . ARG A 1 83 ? -0.835 -1.408 -0.512 1.00 53.88 83 ARG A C 1
ATOM 653 O O . ARG A 1 83 ? -0.060 -1.054 -1.392 1.00 53.88 83 ARG A O 1
ATOM 660 N N . ARG A 1 84 ? -0.585 -1.198 0.787 1.00 54.19 84 ARG A N 1
ATOM 661 C CA . ARG A 1 84 ? 0.657 -0.590 1.312 1.00 54.19 84 ARG A CA 1
ATOM 662 C C . ARG A 1 84 ? 1.807 -1.591 1.461 1.00 54.19 84 ARG A C 1
ATOM 664 O O . ARG A 1 84 ? 2.95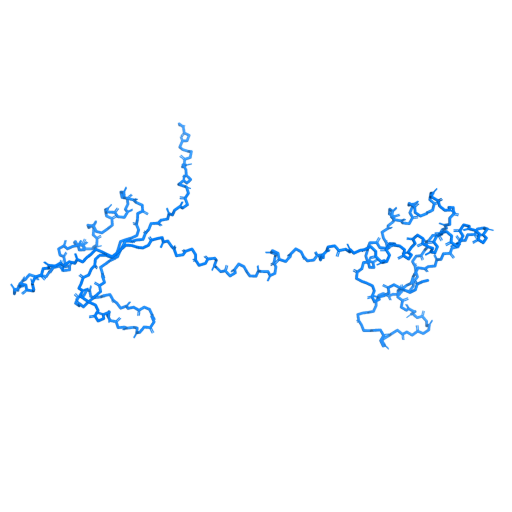9 -1.177 1.381 1.00 54.19 84 ARG A O 1
ATOM 671 N N . PHE A 1 85 ? 1.503 -2.873 1.689 1.00 47.34 85 PHE A N 1
ATOM 672 C CA . PHE A 1 85 ? 2.498 -3.947 1.873 1.00 47.34 85 PHE A CA 1
ATOM 673 C C . PHE A 1 85 ? 2.630 -4.882 0.676 1.00 47.34 85 PHE A C 1
ATOM 675 O O . PHE A 1 85 ? 3.633 -5.588 0.567 1.00 47.34 85 PHE A O 1
ATOM 682 N N . ARG A 1 86 ? 1.716 -4.804 -0.299 1.00 50.25 86 ARG A N 1
ATOM 683 C CA . ARG A 1 86 ? 2.128 -4.916 -1.688 1.00 50.25 86 ARG A CA 1
ATOM 684 C C . ARG A 1 86 ? 3.236 -3.877 -1.816 1.00 50.25 86 ARG A C 1
ATOM 686 O O . ARG A 1 86 ? 2.977 -2.691 -2.016 1.00 50.25 86 ARG A O 1
ATOM 693 N N . ARG A 1 87 ? 4.498 -4.343 -1.807 1.00 47.47 87 ARG A N 1
ATOM 694 C CA . ARG A 1 87 ? 5.427 -3.856 -2.828 1.00 47.47 87 ARG A CA 1
ATOM 695 C C . ARG A 1 87 ? 4.528 -3.693 -4.040 1.00 47.47 87 ARG A C 1
ATOM 697 O O . ARG A 1 87 ? 3.801 -4.635 -4.374 1.00 47.47 87 ARG A O 1
ATOM 704 N N . ARG A 1 88 ? 4.478 -2.503 -4.635 1.00 48.47 88 ARG A N 1
ATOM 705 C CA . ARG A 1 88 ? 4.159 -2.473 -6.052 1.00 48.47 88 ARG A CA 1
ATOM 706 C C . ARG A 1 88 ? 5.182 -3.450 -6.623 1.00 48.47 88 ARG A C 1
ATOM 708 O O . ARG A 1 88 ? 6.323 -3.063 -6.834 1.00 48.47 88 ARG A O 1
ATOM 715 N N . GLU A 1 89 ? 4.829 -4.738 -6.725 1.00 45.12 89 GLU A N 1
ATOM 716 C CA . GLU A 1 89 ? 5.332 -5.575 -7.786 1.00 45.12 89 GLU A CA 1
ATOM 717 C C . GLU A 1 89 ? 5.170 -4.625 -8.944 1.00 45.12 89 GLU A C 1
ATOM 719 O O . GLU A 1 89 ? 4.040 -4.138 -9.106 1.00 45.12 89 GLU A O 1
ATOM 724 N N . PRO A 1 90 ? 6.278 -4.143 -9.538 1.00 50.69 90 PRO A N 1
ATOM 725 C CA . PRO A 1 90 ? 6.167 -3.245 -10.659 1.00 50.69 90 PRO A CA 1
ATOM 726 C C . PRO A 1 90 ? 5.199 -3.981 -11.554 1.00 50.69 90 PRO A C 1
ATOM 728 O O . PRO A 1 90 ? 5.511 -5.086 -12.000 1.00 50.69 90 PRO A O 1
ATOM 731 N N . GLU A 1 91 ? 3.965 -3.465 -11.624 1.00 49.25 91 GLU A N 1
ATOM 732 C CA . GLU A 1 91 ? 2.951 -4.020 -12.487 1.00 49.25 91 GLU A CA 1
ATOM 733 C C . GLU A 1 91 ? 3.719 -4.018 -13.781 1.00 49.25 91 GLU A C 1
ATOM 735 O O . GLU A 1 91 ? 4.235 -2.958 -14.161 1.00 49.25 91 GLU A O 1
ATOM 740 N N . ASN A 1 92 ? 4.017 -5.216 -14.284 1.00 53.25 92 ASN A N 1
ATOM 741 C CA . ASN A 1 92 ? 4.930 -5.397 -15.388 1.00 53.25 92 ASN A CA 1
ATOM 742 C C . ASN A 1 92 ? 4.108 -4.927 -16.582 1.00 53.25 92 ASN A C 1
ATOM 744 O O . ASN A 1 92 ? 3.615 -5.729 -17.371 1.00 53.25 92 ASN A O 1
ATOM 748 N N . ARG A 1 93 ? 3.856 -3.612 -16.618 1.00 56.31 93 ARG A N 1
ATOM 749 C CA . ARG A 1 93 ? 3.311 -2.808 -17.684 1.00 56.31 93 ARG A CA 1
ATOM 750 C C . ARG A 1 93 ? 4.396 -2.896 -18.723 1.00 56.31 93 ARG A C 1
ATOM 752 O O . ARG A 1 93 ? 5.202 -1.991 -18.908 1.00 56.31 93 ARG A O 1
ATOM 759 N N . LYS A 1 94 ? 4.455 -4.077 -19.324 1.00 63.81 94 LYS A N 1
ATOM 760 C CA . LYS A 1 94 ? 5.044 -4.305 -20.612 1.00 63.81 94 LYS A CA 1
ATOM 761 C C . LYS A 1 94 ? 4.210 -3.409 -21.501 1.00 63.81 94 LYS A C 1
ATOM 763 O O . LYS A 1 94 ? 3.041 -3.693 -21.759 1.00 63.81 94 LYS A O 1
ATOM 768 N N . TRP A 1 95 ? 4.769 -2.247 -21.811 1.00 77.81 95 TRP A N 1
ATOM 769 C CA . TRP A 1 95 ? 4.285 -1.435 -22.911 1.00 77.81 95 TRP A CA 1
ATOM 770 C C . TRP A 1 95 ? 4.064 -2.373 -24.090 1.00 77.81 95 TRP A C 1
ATOM 772 O O . TRP A 1 95 ? 4.913 -3.243 -24.291 1.00 77.81 95 TRP A O 1
ATOM 782 N N . PRO A 1 96 ? 2.936 -2.294 -24.809 1.00 85.06 96 PRO A N 1
ATOM 783 C CA . PRO A 1 96 ? 2.775 -3.113 -25.991 1.00 85.06 96 PRO A CA 1
ATOM 784 C C . PRO A 1 96 ? 3.982 -2.897 -26.903 1.00 85.06 96 PRO A C 1
ATOM 786 O O . PRO A 1 96 ? 4.406 -1.760 -27.136 1.00 85.06 96 PRO A O 1
ATOM 789 N N . GLU A 1 97 ? 4.568 -4.007 -27.333 1.00 89.62 97 GLU A N 1
ATOM 790 C CA . GLU A 1 97 ? 5.792 -4.014 -28.117 1.00 89.62 97 GLU A CA 1
ATOM 791 C C . GLU A 1 97 ? 5.493 -4.551 -29.509 1.00 89.62 97 GLU A C 1
ATOM 793 O O . GLU A 1 97 ? 4.788 -5.549 -29.663 1.00 89.62 97 GLU A O 1
ATOM 798 N N . GLU A 1 98 ? 6.069 -3.912 -30.515 1.00 89.88 98 GLU A N 1
ATOM 799 C CA . GLU A 1 98 ? 6.001 -4.337 -31.903 1.00 89.88 98 GLU A CA 1
ATOM 800 C C . GLU A 1 98 ? 7.423 -4.516 -32.442 1.00 89.88 98 GLU A C 1
ATOM 802 O O . GLU A 1 98 ? 8.331 -3.733 -32.137 1.00 89.88 98 GLU A O 1
ATOM 807 N N . LYS A 1 99 ? 7.632 -5.590 -33.210 1.00 93.62 99 LYS A N 1
ATOM 808 C CA . LYS A 1 99 ? 8.901 -5.892 -33.876 1.00 93.62 99 LYS A CA 1
ATOM 809 C C . LYS A 1 99 ? 8.704 -5.746 -35.377 1.00 93.62 99 LYS A C 1
ATOM 811 O O . LYS A 1 99 ? 7.948 -6.510 -35.970 1.00 93.62 99 LYS A O 1
ATOM 816 N N . ILE A 1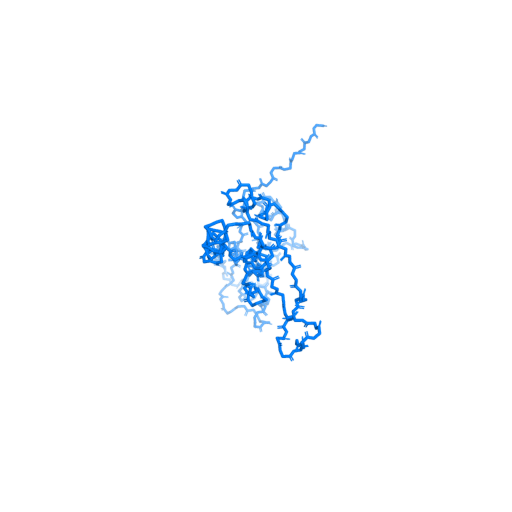 100 ? 9.404 -4.794 -35.981 1.00 91.94 100 ILE A N 1
ATOM 817 C CA . ILE A 1 100 ? 9.381 -4.576 -37.428 1.00 91.94 100 ILE A CA 1
ATOM 818 C C . ILE A 1 100 ? 10.688 -5.129 -38.009 1.00 91.94 100 ILE A C 1
ATOM 820 O O . ILE A 1 100 ? 11.749 -4.577 -37.697 1.00 91.94 100 ILE A O 1
ATOM 824 N N . PRO A 1 101 ? 10.650 -6.211 -38.806 1.00 91.31 101 PRO A N 1
ATOM 825 C CA . PRO A 1 101 ? 11.856 -6.790 -39.390 1.00 91.31 101 PRO A CA 1
ATOM 826 C C . PRO A 1 101 ? 12.526 -5.802 -40.350 1.00 91.31 101 PRO A C 1
ATOM 828 O O . PRO A 1 101 ? 11.854 -5.044 -41.053 1.00 91.31 101 PRO A O 1
ATOM 831 N N . ILE A 1 102 ? 13.861 -5.797 -40.370 1.00 88.44 102 ILE A N 1
ATOM 832 C CA . ILE A 1 102 ? 14.643 -5.058 -41.361 1.00 88.44 102 ILE A CA 1
ATOM 833 C C . ILE A 1 102 ? 15.182 -6.068 -42.375 1.00 88.44 102 ILE A C 1
ATOM 835 O O . ILE A 1 102 ? 16.296 -6.573 -42.243 1.00 88.44 102 ILE A O 1
ATOM 839 N N . ASP A 1 103 ? 14.372 -6.346 -43.395 1.00 81.31 103 ASP A N 1
ATOM 840 C CA . ASP A 1 103 ? 14.677 -7.310 -44.457 1.00 81.31 103 ASP A CA 1
ATOM 841 C C . ASP A 1 103 ? 15.596 -6.695 -45.520 1.00 81.31 103 ASP A C 1
ATOM 843 O O . ASP A 1 103 ? 15.229 -6.502 -46.679 1.00 81.31 103 ASP A O 1
ATOM 847 N N . LEU A 1 104 ? 16.808 -6.338 -45.103 1.00 76.62 104 LEU A N 1
ATOM 848 C CA . LEU A 1 104 ? 17.857 -5.871 -45.999 1.00 76.62 104 LEU A CA 1
ATOM 849 C C . LEU A 1 104 ? 19.005 -6.870 -45.984 1.00 76.62 104 LEU A C 1
ATOM 851 O O . LEU A 1 104 ? 19.600 -7.150 -44.942 1.00 76.62 104 LEU A O 1
ATOM 855 N N . GLU A 1 105 ? 19.329 -7.391 -47.163 1.00 72.31 105 GLU A N 1
ATOM 856 C CA . GLU A 1 105 ? 20.531 -8.193 -47.342 1.00 72.31 105 GLU A CA 1
ATOM 857 C C . GLU A 1 105 ? 21.767 -7.360 -46.957 1.00 72.31 105 GLU A C 1
ATOM 859 O O . GLU A 1 105 ? 21.828 -6.168 -47.276 1.00 72.31 105 GLU A O 1
ATOM 864 N N . PRO A 1 106 ? 22.764 -7.938 -46.262 1.00 69.56 106 PRO A N 1
ATOM 865 C CA . PRO A 1 106 ? 23.991 -7.227 -45.932 1.00 69.56 106 PRO A CA 1
ATOM 866 C C . PRO A 1 106 ? 24.717 -6.752 -47.197 1.00 69.56 106 PRO A C 1
ATOM 868 O O . PRO A 1 106 ? 25.343 -7.535 -47.911 1.00 69.56 106 PRO A O 1
ATOM 871 N N . ILE A 1 107 ? 24.662 -5.449 -47.464 1.00 79.44 107 ILE A N 1
ATOM 872 C CA . ILE A 1 107 ? 25.388 -4.835 -48.577 1.00 79.44 107 ILE A CA 1
ATOM 873 C C . ILE A 1 107 ? 26.793 -4.464 -48.091 1.00 79.44 107 ILE A C 1
ATOM 875 O O . ILE A 1 107 ? 26.961 -3.742 -47.104 1.00 79.44 107 ILE A O 1
ATOM 879 N N . SER A 1 108 ? 27.822 -4.944 -48.794 1.00 80.12 108 SER A N 1
ATOM 880 C CA . SER A 1 108 ? 29.217 -4.602 -48.494 1.00 80.12 108 SER A CA 1
ATOM 881 C C . SER A 1 108 ? 29.429 -3.082 -48.493 1.00 80.12 108 SER A C 1
ATOM 883 O O . SER A 1 108 ? 28.986 -2.382 -49.402 1.00 80.12 108 SER A O 1
ATOM 885 N N . GLY A 1 109 ? 30.088 -2.559 -47.456 1.00 82.12 109 GLY A N 1
ATOM 886 C CA . GLY A 1 109 ? 30.329 -1.120 -47.285 1.00 82.12 109 GLY A CA 1
ATOM 887 C C . GLY A 1 109 ? 29.124 -0.306 -46.796 1.00 82.12 109 GLY A C 1
ATOM 888 O O . GLY A 1 109 ? 29.273 0.884 -46.519 1.00 82.12 109 GLY A O 1
ATOM 889 N N . PHE A 1 110 ? 27.950 -0.920 -46.624 1.00 82.81 110 PHE A N 1
ATOM 890 C CA . PHE A 1 110 ? 26.759 -0.250 -46.113 1.00 82.81 110 PHE A CA 1
ATOM 891 C C . PHE A 1 110 ? 26.501 -0.627 -44.652 1.00 82.81 110 PHE A C 1
ATOM 893 O O . PHE A 1 110 ? 26.061 -1.727 -44.325 1.00 82.81 110 PHE A O 1
ATOM 900 N N . ASN A 1 111 ? 26.749 0.316 -43.742 1.00 84.31 111 ASN A N 1
ATOM 901 C CA . ASN A 1 111 ? 26.404 0.133 -42.337 1.00 84.31 111 ASN A CA 1
ATOM 902 C C . ASN A 1 111 ? 24.934 0.511 -42.105 1.00 84.31 111 ASN A C 1
ATOM 904 O O . ASN A 1 111 ? 24.617 1.654 -41.769 1.00 84.31 111 ASN A O 1
ATOM 908 N N . LEU A 1 112 ? 24.046 -0.467 -42.287 1.00 83.31 112 LEU A N 1
ATOM 909 C CA . LEU A 1 112 ? 22.598 -0.322 -42.125 1.00 83.31 112 LEU A CA 1
ATOM 910 C C . LEU A 1 112 ? 22.213 0.289 -40.771 1.00 83.31 112 LEU A C 1
ATOM 912 O O . LEU A 1 112 ? 21.459 1.261 -40.711 1.00 83.31 112 LEU A O 1
ATOM 916 N N . ARG A 1 113 ? 22.803 -0.214 -39.684 1.00 87.19 113 ARG A N 1
ATOM 917 C CA . ARG A 1 113 ? 22.598 0.315 -38.331 1.00 87.19 113 ARG A CA 1
ATOM 918 C C . ARG A 1 113 ? 22.904 1.812 -38.258 1.00 87.19 113 ARG A C 1
ATOM 920 O O . ARG A 1 113 ? 22.119 2.562 -37.685 1.00 87.19 113 ARG A O 1
ATOM 927 N N . ALA A 1 114 ? 24.031 2.256 -38.817 1.00 87.81 114 ALA A N 1
ATOM 928 C CA . ALA A 1 114 ? 24.433 3.663 -38.766 1.00 87.81 114 ALA A CA 1
ATOM 929 C C . ALA A 1 114 ? 23.434 4.587 -39.482 1.00 87.81 114 ALA A C 1
ATOM 931 O O . ALA A 1 114 ? 23.199 5.701 -39.015 1.00 87.81 114 ALA A O 1
ATOM 932 N N . GLN A 1 115 ? 22.821 4.119 -40.572 1.00 87.81 115 GLN A N 1
ATOM 933 C CA . GLN A 1 115 ? 21.799 4.874 -41.302 1.00 87.81 115 GLN A CA 1
ATOM 934 C C . GLN A 1 115 ? 20.481 4.960 -40.523 1.00 87.81 115 GLN A C 1
ATOM 936 O O . GLN A 1 115 ? 19.893 6.035 -40.419 1.00 87.81 115 GLN A O 1
ATOM 941 N N . VAL A 1 116 ? 20.047 3.853 -39.915 1.00 86.25 116 VAL A N 1
ATOM 942 C CA . VAL A 1 116 ? 18.805 3.803 -39.125 1.00 86.25 116 VAL A CA 1
ATOM 943 C C . VAL A 1 116 ? 18.927 4.620 -37.836 1.00 86.25 116 VAL A C 1
ATOM 945 O O . VAL A 1 116 ? 18.038 5.399 -37.506 1.00 86.25 116 VAL A O 1
ATOM 948 N N . VAL A 1 117 ? 20.042 4.483 -37.115 1.00 89.38 117 VAL A N 1
ATOM 949 C CA . VAL A 1 117 ? 20.279 5.197 -35.850 1.00 89.38 117 VAL A CA 1
ATOM 950 C C . VAL A 1 117 ? 20.547 6.688 -36.088 1.00 89.38 117 VAL A C 1
ATOM 952 O O . VAL A 1 117 ? 20.105 7.528 -35.303 1.00 89.38 117 VAL A O 1
ATOM 955 N N . GLY A 1 118 ? 21.220 7.034 -37.187 1.00 89.56 118 GLY A N 1
ATOM 956 C CA . GLY A 1 118 ? 21.685 8.390 -37.465 1.00 89.56 118 GLY A CA 1
ATOM 957 C C . GLY A 1 118 ? 22.923 8.766 -36.642 1.00 89.56 118 GLY A C 1
ATOM 958 O O . GLY A 1 118 ? 23.310 8.084 -35.685 1.00 89.56 118 GLY A O 1
ATOM 959 N N . ARG A 1 119 ? 23.573 9.878 -37.005 1.00 90.56 119 ARG A N 1
ATOM 960 C CA . ARG A 1 119 ? 24.708 10.414 -36.232 1.00 90.56 119 ARG A CA 1
ATOM 961 C C . ARG A 1 119 ? 24.239 10.707 -34.808 1.00 90.56 119 ARG A C 1
ATOM 963 O O . ARG A 1 119 ? 23.189 11.301 -34.626 1.00 90.56 119 ARG A O 1
ATOM 970 N N . GLY A 1 120 ? 24.961 10.216 -33.801 1.00 87.38 120 GLY A N 1
ATOM 971 C CA . GLY A 1 120 ? 24.592 10.431 -32.395 1.00 87.38 120 GLY A CA 1
ATOM 972 C C . GLY A 1 120 ? 23.207 9.903 -31.977 1.00 87.38 120 GLY A C 1
ATOM 973 O O . GLY A 1 120 ? 22.736 10.260 -30.893 1.00 87.38 120 GLY A O 1
ATOM 974 N N . GLY A 1 121 ? 22.551 9.068 -32.794 1.00 89.00 121 GLY A N 1
ATOM 975 C CA . GLY A 1 121 ? 21.190 8.593 -32.535 1.00 89.00 121 GLY A CA 1
ATOM 976 C C . GLY A 1 121 ? 20.076 9.548 -32.962 1.00 89.00 121 GLY A C 1
ATOM 977 O O . GLY A 1 121 ? 18.945 9.361 -32.521 1.00 89.00 121 GLY A O 1
ATOM 978 N N . ASP A 1 122 ? 20.369 10.581 -33.754 1.00 93.81 122 ASP A N 1
ATOM 979 C CA . ASP A 1 122 ? 19.425 11.674 -34.017 1.00 93.81 122 ASP A CA 1
ATOM 980 C C . ASP A 1 122 ? 18.144 11.221 -34.734 1.00 93.81 122 ASP A C 1
ATOM 982 O O . ASP A 1 122 ? 17.063 11.687 -34.377 1.00 93.81 122 ASP A O 1
ATOM 986 N N . ASN A 1 123 ? 18.225 10.248 -35.650 1.00 92.50 123 ASN A N 1
ATOM 987 C CA . ASN A 1 123 ? 17.041 9.703 -36.329 1.00 92.50 123 ASN A CA 1
ATOM 988 C C . ASN A 1 123 ? 16.117 8.989 -35.331 1.00 92.50 123 ASN A C 1
ATOM 990 O O . ASN A 1 123 ? 14.914 9.242 -35.290 1.00 92.50 123 ASN A O 1
ATOM 994 N N . VAL A 1 124 ? 16.687 8.136 -34.474 1.00 91.56 124 VAL A N 1
ATOM 995 C CA . VAL A 1 124 ? 15.929 7.422 -33.436 1.00 91.56 124 VAL A CA 1
ATOM 996 C C . VAL A 1 124 ? 15.362 8.404 -32.413 1.00 91.56 124 VAL A C 1
ATOM 998 O O . VAL A 1 124 ? 14.192 8.305 -32.058 1.00 91.56 124 VAL A O 1
ATOM 1001 N N . LYS A 1 125 ? 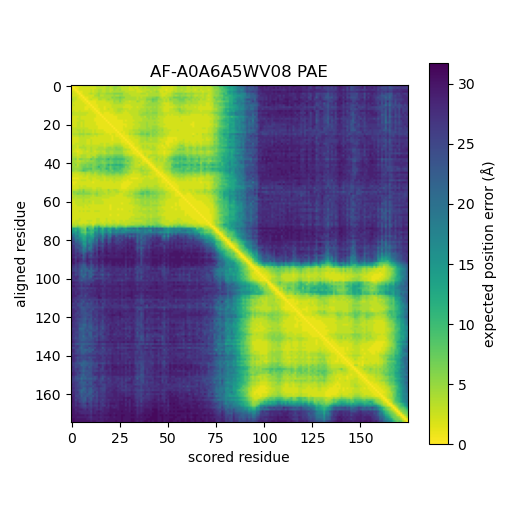16.145 9.393 -31.967 1.00 91.75 125 LYS A N 1
ATOM 1002 C CA . LYS A 1 125 ? 15.671 10.434 -31.042 1.00 91.75 125 LYS A CA 1
ATOM 1003 C C . LYS A 1 125 ? 14.504 11.218 -31.628 1.00 91.75 125 LYS A C 1
ATOM 1005 O O . LYS A 1 125 ? 13.514 11.389 -30.926 1.00 91.75 125 LYS A O 1
ATOM 1010 N N . TYR A 1 126 ? 14.596 11.634 -32.891 1.00 93.38 126 TYR A N 1
ATOM 1011 C CA . TYR A 1 126 ? 13.517 12.331 -33.584 1.00 93.38 126 TYR A CA 1
ATOM 1012 C C . TYR A 1 126 ? 12.225 11.507 -33.567 1.00 93.38 126 TYR A C 1
ATOM 1014 O O . TYR A 1 126 ? 11.198 11.994 -33.100 1.00 93.38 126 TYR A O 1
ATOM 1022 N N . ILE A 1 127 ? 12.291 10.230 -33.964 1.00 90.75 127 ILE A N 1
ATOM 1023 C CA . ILE A 1 127 ? 11.124 9.336 -33.951 1.00 90.75 127 ILE A CA 1
ATOM 1024 C C . ILE A 1 127 ? 10.543 9.227 -32.539 1.00 90.75 127 ILE A C 1
ATOM 1026 O O . ILE A 1 127 ? 9.332 9.362 -32.371 1.00 90.75 127 ILE A O 1
ATOM 1030 N N . GLN A 1 128 ? 11.377 9.030 -31.517 1.00 92.19 128 GLN A N 1
ATOM 1031 C CA . GLN A 1 128 ? 10.907 8.906 -30.135 1.00 92.19 128 GLN A CA 1
ATOM 1032 C C . GLN A 1 128 ? 10.252 10.195 -29.619 1.00 92.19 128 GLN A C 1
ATOM 1034 O O . GLN A 1 128 ? 9.216 10.138 -28.961 1.00 92.19 128 GLN A O 1
ATOM 1039 N N . THR A 1 129 ? 10.814 11.366 -29.934 1.00 89.94 129 THR A N 1
ATOM 1040 C CA . THR A 1 129 ? 10.248 12.662 -29.533 1.00 89.94 129 THR A CA 1
ATOM 1041 C C . THR A 1 129 ? 8.923 12.947 -30.237 1.00 89.94 129 THR A C 1
ATOM 1043 O O . THR A 1 129 ? 7.998 13.440 -29.598 1.00 89.94 129 THR A O 1
ATOM 1046 N N . THR A 1 130 ? 8.808 12.632 -31.528 1.00 90.81 130 THR A N 1
ATOM 1047 C CA . THR A 1 130 ? 7.599 12.914 -32.315 1.00 90.81 130 THR A CA 1
ATOM 1048 C C . THR A 1 130 ? 6.474 11.913 -32.049 1.00 90.81 130 THR A C 1
ATOM 1050 O O . THR A 1 130 ? 5.314 12.309 -32.002 1.00 90.81 130 THR A O 1
ATOM 1053 N N . SER A 1 131 ? 6.795 10.628 -31.870 1.00 87.94 131 SER A N 1
ATOM 1054 C CA . SER A 1 131 ? 5.791 9.567 -31.678 1.00 87.94 131 SER A CA 1
ATOM 1055 C C . SER A 1 131 ? 5.448 9.289 -30.213 1.00 87.94 131 SER A C 1
ATOM 1057 O O . SER A 1 131 ? 4.413 8.691 -29.936 1.00 87.94 131 SER A O 1
ATOM 1059 N N . GLY A 1 132 ? 6.313 9.674 -29.269 1.00 86.56 132 GLY A N 1
ATOM 1060 C CA . GLY A 1 132 ? 6.202 9.261 -27.866 1.00 86.56 132 GLY A CA 1
ATOM 1061 C C . GLY A 1 132 ? 6.522 7.779 -27.628 1.00 86.56 132 GLY A C 1
ATOM 1062 O O . GLY A 1 132 ? 6.488 7.323 -26.485 1.00 86.56 132 GLY A O 1
ATOM 1063 N N . CYS A 1 133 ? 6.855 7.025 -28.677 1.00 90.38 133 CYS A N 1
ATOM 1064 C CA . CYS A 1 133 ? 7.274 5.634 -28.584 1.00 90.38 133 CYS A CA 1
ATOM 1065 C C . CYS A 1 133 ? 8.754 5.546 -28.203 1.00 90.38 133 CYS A C 1
ATOM 1067 O O . CYS A 1 133 ? 9.564 6.398 -28.561 1.00 90.38 133 CYS A O 1
ATOM 1069 N N . LYS A 1 134 ? 9.140 4.464 -27.536 1.00 90.62 134 LYS A N 1
ATOM 1070 C CA . LYS A 1 134 ? 10.534 4.051 -27.381 1.00 90.62 134 LYS A CA 1
ATOM 1071 C C . LYS A 1 134 ? 10.916 3.173 -28.565 1.00 90.62 134 LYS A C 1
ATOM 1073 O O . LYS A 1 134 ? 10.226 2.197 -28.845 1.00 90.62 134 LYS A O 1
ATOM 1078 N N . VAL A 1 135 ? 12.013 3.508 -29.237 1.00 92.38 135 VAL A N 1
ATOM 1079 C CA . VAL A 1 135 ? 12.462 2.820 -30.455 1.00 92.38 135 VAL A CA 1
ATOM 1080 C C . VAL A 1 135 ? 13.903 2.360 -30.277 1.00 92.38 135 VAL A C 1
ATOM 1082 O O . VAL A 1 135 ? 14.771 3.139 -29.886 1.00 92.38 135 VAL A O 1
ATOM 1085 N N . GLN A 1 136 ? 14.169 1.083 -30.544 1.00 92.00 136 GLN A N 1
ATOM 1086 C CA . GLN A 1 136 ? 15.496 0.476 -30.429 1.00 92.00 136 GLN A CA 1
ATOM 1087 C C . GLN A 1 136 ? 15.766 -0.452 -31.612 1.00 92.00 136 GLN A C 1
ATOM 1089 O O . GLN A 1 136 ? 14.875 -1.166 -32.051 1.00 92.00 136 GLN A O 1
ATOM 1094 N N . ILE A 1 137 ? 17.006 -0.488 -32.097 1.00 92.44 137 ILE A N 1
ATOM 1095 C CA . ILE A 1 137 ? 17.438 -1.474 -33.092 1.00 92.44 137 ILE A CA 1
ATOM 1096 C C . ILE A 1 137 ? 18.043 -2.687 -32.376 1.00 92.44 137 ILE A C 1
ATOM 1098 O O . ILE A 1 137 ? 18.959 -2.543 -31.564 1.00 92.44 137 ILE A O 1
ATOM 1102 N N . LYS A 1 138 ? 17.509 -3.878 -32.634 1.00 93.31 138 LYS A N 1
ATOM 1103 C CA . LYS A 1 138 ? 17.890 -5.142 -31.983 1.00 93.31 138 LYS A CA 1
ATOM 1104 C C . LYS A 1 138 ? 18.143 -6.223 -33.034 1.00 93.31 138 LYS A C 1
ATOM 1106 O O . LYS A 1 138 ? 17.919 -5.991 -34.221 1.00 93.31 138 LYS A O 1
ATOM 1111 N N . GLY A 1 139 ? 18.617 -7.382 -32.591 1.00 91.19 139 GLY A N 1
ATOM 1112 C CA . GLY A 1 139 ? 18.993 -8.482 -33.474 1.00 91.19 139 GLY A CA 1
ATOM 1113 C C . GLY A 1 139 ? 20.470 -8.465 -33.852 1.00 91.19 139 GLY A C 1
ATOM 1114 O O . GLY A 1 139 ? 21.247 -7.608 -33.426 1.00 91.19 139 GLY A O 1
ATOM 1115 N N . ARG A 1 140 ? 20.844 -9.434 -34.675 1.00 90.12 140 ARG A N 1
ATOM 1116 C CA . ARG A 1 140 ? 22.216 -9.686 -35.103 1.00 90.12 140 ARG A CA 1
ATOM 1117 C C . ARG A 1 140 ? 22.814 -8.489 -35.841 1.00 90.12 140 ARG A C 1
ATOM 1119 O O . ARG A 1 140 ? 22.241 -7.989 -36.809 1.00 90.12 140 ARG A O 1
ATOM 1126 N N . GLY A 1 141 ? 23.994 -8.053 -35.412 1.00 87.38 141 GLY A N 1
ATOM 1127 C CA . GLY A 1 141 ? 24.723 -6.927 -35.994 1.00 87.38 141 GLY A CA 1
ATOM 1128 C C . GLY A 1 141 ? 24.162 -5.552 -35.616 1.00 87.38 141 GLY A C 1
ATOM 1129 O O . GLY A 1 141 ? 24.570 -4.548 -36.206 1.00 87.38 141 GLY A O 1
ATOM 1130 N N . SER A 1 142 ? 23.221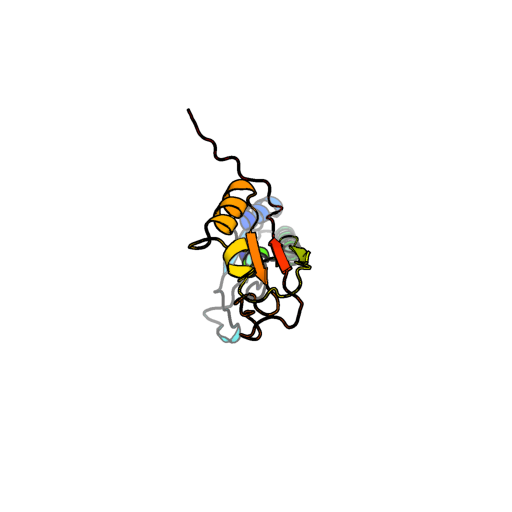 -5.467 -34.666 1.00 88.69 142 SER A N 1
ATOM 1131 C CA . SER A 1 142 ? 22.627 -4.191 -34.246 1.00 88.69 142 SER A CA 1
ATOM 1132 C C . SER A 1 142 ? 23.480 -3.417 -33.231 1.00 88.69 142 SER A C 1
ATOM 1134 O O . SER A 1 142 ? 23.255 -2.219 -33.020 1.00 88.69 142 SER A O 1
ATOM 1136 N N . GLY A 1 143 ? 24.458 -4.060 -32.587 1.00 87.44 143 GLY A N 1
ATOM 1137 C CA . GLY A 1 143 ? 25.232 -3.494 -31.482 1.00 87.44 143 GLY A CA 1
ATOM 1138 C C . GLY A 1 143 ? 24.462 -3.407 -30.161 1.00 87.44 143 GLY A C 1
ATOM 1139 O O . GLY A 1 143 ? 24.934 -2.733 -29.246 1.00 87.44 143 GLY A O 1
ATOM 1140 N N . PHE A 1 144 ? 23.264 -3.997 -30.062 1.00 89.50 144 PHE A N 1
ATOM 1141 C CA . PHE A 1 144 ? 22.431 -3.956 -28.858 1.00 89.50 144 PHE A CA 1
ATOM 1142 C C . PHE A 1 144 ? 22.527 -5.270 -28.079 1.00 89.50 144 PHE A C 1
ATOM 1144 O O . PHE A 1 144 ? 21.969 -6.283 -28.497 1.00 89.50 144 PHE A O 1
ATOM 1151 N N . ALA A 1 145 ? 23.185 -5.231 -26.920 1.00 90.75 145 ALA A N 1
ATOM 1152 C CA . ALA A 1 145 ? 23.247 -6.360 -25.999 1.00 90.75 145 ALA A CA 1
ATOM 1153 C C . ALA A 1 145 ? 21.971 -6.454 -25.144 1.00 90.75 145 ALA A C 1
ATOM 1155 O O . ALA A 1 145 ? 21.553 -5.475 -24.517 1.00 90.75 145 ALA A O 1
ATOM 1156 N N . GLU A 1 146 ? 21.354 -7.633 -25.094 1.00 88.12 146 GLU A N 1
ATOM 1157 C CA . GLU A 1 146 ? 20.226 -7.903 -24.207 1.00 88.12 146 GLU A CA 1
ATOM 1158 C C . GLU A 1 146 ? 20.683 -7.950 -22.745 1.00 88.12 146 GLU A C 1
ATOM 1160 O O . GLU A 1 146 ? 21.733 -8.493 -22.412 1.00 88.12 146 GLU A O 1
ATOM 1165 N N . HIS A 1 147 ? 19.873 -7.403 -21.838 1.00 82.69 147 HIS A N 1
ATOM 1166 C CA . HIS A 1 147 ? 20.244 -7.293 -20.424 1.00 82.69 147 HIS A CA 1
ATOM 1167 C C . HIS A 1 147 ? 20.405 -8.654 -19.720 1.00 82.69 147 HIS A C 1
ATOM 1169 O O . HIS A 1 147 ? 21.164 -8.767 -18.763 1.00 82.69 147 HIS A O 1
ATOM 1175 N N . SER A 1 148 ? 19.694 -9.682 -20.186 1.00 82.62 148 SER A N 1
ATOM 1176 C CA . SER A 1 148 ? 19.721 -11.044 -19.640 1.00 82.62 148 SER A CA 1
ATOM 1177 C C . SER A 1 148 ? 20.973 -11.830 -20.023 1.00 82.62 148 SER A C 1
ATOM 1179 O O . SER A 1 148 ? 21.481 -12.594 -19.207 1.00 82.62 148 SER A O 1
ATOM 1181 N N . THR A 1 149 ? 21.452 -11.673 -21.255 1.00 88.75 149 THR A N 1
ATOM 1182 C CA . THR A 1 149 ? 22.540 -12.486 -21.829 1.00 88.75 149 THR A CA 1
ATOM 1183 C C . THR A 1 149 ? 23.835 -11.700 -21.999 1.00 88.75 149 THR A C 1
ATOM 1185 O O . THR A 1 149 ? 24.889 -12.297 -22.206 1.00 88.75 149 THR A O 1
ATOM 1188 N N . ASN A 1 150 ? 23.767 -10.367 -21.916 1.00 89.06 150 ASN A N 1
ATOM 1189 C CA . ASN A 1 150 ? 24.842 -9.440 -22.262 1.00 89.06 150 ASN A CA 1
ATOM 1190 C C . ASN A 1 150 ? 25.411 -9.673 -23.678 1.00 89.06 150 ASN A C 1
ATOM 1192 O O . ASN A 1 150 ? 26.551 -9.312 -23.969 1.00 89.06 150 ASN A O 1
ATOM 1196 N N . ALA A 1 151 ? 24.607 -10.279 -24.552 1.00 90.25 151 ALA A N 1
ATOM 1197 C CA . ALA A 1 151 ? 24.926 -10.596 -25.934 1.00 90.25 151 ALA A CA 1
ATOM 1198 C C . ALA A 1 151 ? 23.839 -10.033 -26.856 1.00 90.25 151 ALA A C 1
ATOM 1200 O O . ALA A 1 151 ? 22.722 -9.749 -26.417 1.00 90.25 151 ALA A O 1
ATOM 1201 N N . GLU A 1 152 ? 24.171 -9.838 -28.131 1.00 91.38 152 GLU A N 1
ATOM 1202 C CA . GLU A 1 152 ? 23.157 -9.521 -29.137 1.00 91.38 152 GLU A CA 1
ATOM 1203 C C . GLU A 1 152 ? 22.171 -10.683 -29.294 1.00 91.38 152 GLU A C 1
ATOM 1205 O O . GLU A 1 152 ? 22.507 -11.840 -29.049 1.00 91.38 152 GLU A O 1
ATOM 1210 N N . SER A 1 153 ? 20.951 -10.362 -29.716 1.00 89.75 153 SER A N 1
ATOM 1211 C CA . SER A 1 153 ? 19.941 -11.375 -30.018 1.00 89.75 153 SER A CA 1
ATOM 1212 C C . SER A 1 153 ? 20.323 -12.164 -31.274 1.00 89.75 153 SER A C 1
ATOM 1214 O O . SER A 1 153 ? 20.782 -11.577 -32.258 1.00 89.75 153 SER A O 1
ATOM 1216 N N . ASP A 1 154 ? 20.063 -13.472 -31.278 1.00 90.75 154 ASP A N 1
ATOM 1217 C CA . ASP A 1 154 ? 20.293 -14.330 -32.450 1.00 90.75 154 ASP A CA 1
ATOM 1218 C C . ASP A 1 154 ? 19.293 -14.071 -33.592 1.00 90.75 154 ASP A C 1
ATOM 1220 O O . ASP A 1 154 ? 19.524 -14.511 -34.726 1.00 90.75 154 ASP A O 1
ATOM 1224 N N . GLU A 1 155 ? 18.203 -13.345 -33.312 1.00 91.50 155 GLU A N 1
ATOM 1225 C CA . GLU A 1 155 ? 17.196 -12.925 -34.291 1.00 91.50 155 GLU A CA 1
ATOM 1226 C C . GLU A 1 155 ? 17.807 -12.030 -35.397 1.00 91.50 155 GLU A C 1
ATOM 1228 O O . GLU A 1 155 ? 18.753 -11.277 -35.138 1.00 91.50 155 GLU A O 1
ATOM 1233 N N . PRO A 1 156 ? 17.271 -12.061 -36.636 1.00 90.38 156 PRO A N 1
ATOM 1234 C CA . PRO A 1 156 ? 17.599 -11.075 -37.669 1.00 90.38 156 PRO A CA 1
ATOM 1235 C C . PRO A 1 156 ? 17.382 -9.641 -37.174 1.00 90.38 156 PRO A C 1
ATOM 1237 O O . PRO A 1 156 ? 16.632 -9.421 -36.232 1.00 90.38 156 PRO A O 1
ATOM 1240 N N . MET A 1 157 ? 18.022 -8.651 -37.794 1.00 90.94 157 MET A N 1
ATOM 1241 C CA . MET A 1 157 ? 17.908 -7.259 -37.351 1.00 90.94 157 MET A CA 1
ATOM 1242 C C . MET A 1 157 ? 16.460 -6.743 -37.451 1.00 90.94 157 MET A C 1
ATOM 1244 O O . MET A 1 157 ? 15.803 -6.910 -38.477 1.00 90.94 157 MET A O 1
ATOM 1248 N N . TYR A 1 158 ? 15.966 -6.083 -36.400 1.00 92.50 158 TYR A N 1
ATOM 1249 C CA . TYR A 1 158 ? 14.617 -5.508 -36.351 1.00 92.50 158 TYR A CA 1
ATOM 1250 C C . TYR A 1 158 ? 14.573 -4.186 -35.576 1.00 92.50 158 TYR A C 1
ATOM 1252 O O . TYR A 1 158 ? 15.423 -3.894 -34.726 1.00 92.50 158 TYR A O 1
ATOM 1260 N N . LEU A 1 159 ? 13.539 -3.388 -35.846 1.00 92.94 159 LEU A N 1
ATOM 1261 C CA . LEU A 1 159 ? 13.141 -2.258 -35.013 1.00 92.94 159 LEU A CA 1
ATOM 1262 C C . LEU A 1 159 ? 12.168 -2.733 -33.936 1.00 92.94 159 LEU A C 1
ATOM 1264 O O . LEU A 1 159 ? 11.099 -3.263 -34.226 1.00 92.94 159 LEU A O 1
ATOM 1268 N N . HIS A 1 160 ? 12.551 -2.530 -32.682 1.00 93.56 160 HIS A N 1
ATOM 1269 C CA . HIS A 1 160 ? 11.724 -2.731 -31.502 1.00 93.56 160 HIS A CA 1
ATOM 1270 C C . HIS A 1 160 ? 11.043 -1.415 -31.139 1.00 93.56 160 HIS A C 1
ATOM 1272 O O . HIS A 1 160 ? 11.728 -0.431 -30.848 1.00 93.56 160 HIS A O 1
ATOM 1278 N N . ILE A 1 161 ? 9.714 -1.399 -31.158 1.00 92.69 161 ILE A N 1
ATOM 1279 C CA . ILE A 1 161 ? 8.895 -0.237 -30.810 1.00 92.69 161 ILE A CA 1
ATOM 1280 C C . ILE A 1 161 ? 8.080 -0.590 -29.573 1.00 92.69 161 ILE A C 1
ATOM 1282 O O . ILE A 1 161 ? 7.371 -1.586 -29.573 1.00 92.69 161 ILE A O 1
ATOM 1286 N N . ALA A 1 162 ? 8.161 0.229 -28.530 1.00 90.69 162 ALA A N 1
ATOM 1287 C CA . ALA A 1 162 ? 7.335 0.101 -27.336 1.00 90.69 162 ALA A CA 1
ATOM 1288 C C . ALA A 1 162 ? 6.634 1.432 -27.055 1.00 90.69 162 ALA A C 1
ATOM 1290 O O . ALA A 1 162 ? 7.296 2.470 -27.017 1.00 90.69 162 ALA A O 1
ATOM 1291 N N . TYR A 1 163 ? 5.318 1.425 -26.851 1.00 85.94 163 TYR A N 1
ATOM 1292 C CA . TYR A 1 163 ? 4.549 2.647 -26.598 1.00 85.94 163 TYR A CA 1
ATOM 1293 C C . TYR A 1 163 ? 3.831 2.605 -25.253 1.00 85.94 163 TYR A C 1
ATOM 1295 O O . TYR A 1 163 ? 3.300 1.577 -24.835 1.00 85.94 163 TYR A O 1
ATOM 1303 N N . ASP A 1 164 ? 3.803 3.741 -24.559 1.00 81.38 164 ASP A N 1
ATOM 1304 C CA . ASP A 1 164 ? 3.033 3.856 -23.327 1.00 81.38 164 ASP A CA 1
ATOM 1305 C C . ASP A 1 164 ? 1.545 4.002 -23.668 1.00 81.38 164 ASP A C 1
ATOM 1307 O O . ASP A 1 164 ? 1.125 4.970 -24.299 1.00 81.38 164 ASP A O 1
ATOM 1311 N N . THR A 1 165 ? 0.729 3.038 -23.242 1.00 71.12 165 THR A N 1
ATOM 1312 C CA . THR A 1 165 ? -0.736 3.091 -23.378 1.00 71.12 165 THR A CA 1
ATOM 1313 C C . THR A 1 165 ? -1.391 4.017 -22.360 1.00 71.12 165 THR A C 1
ATOM 1315 O O . THR A 1 165 ? -2.610 4.197 -22.374 1.00 71.12 165 THR A O 1
ATOM 1318 N N . SER A 1 166 ? -0.622 4.562 -21.416 1.00 68.94 166 SER A N 1
ATOM 1319 C CA . SER A 1 166 ? -1.141 5.504 -20.435 1.00 68.94 166 SER A CA 1
ATOM 1320 C C . SER A 1 166 ? -1.592 6.780 -21.154 1.00 68.94 166 SER A C 1
ATOM 1322 O O . SER A 1 166 ? -0.825 7.336 -21.940 1.00 68.94 166 SER A O 1
ATOM 1324 N N . PRO A 1 167 ? -2.813 7.284 -20.897 1.00 60.16 167 PRO A N 1
ATOM 1325 C CA . PRO A 1 167 ? -3.278 8.513 -21.522 1.00 60.16 167 PRO A CA 1
ATOM 1326 C C . PRO A 1 167 ? -2.287 9.637 -21.221 1.00 60.16 167 PRO A C 1
ATOM 1328 O O . PRO A 1 167 ? -1.977 9.9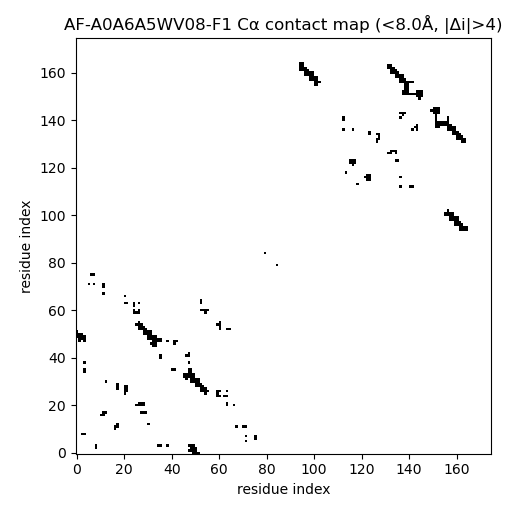05 -20.055 1.00 60.16 167 PRO A O 1
ATOM 1331 N N . SER A 1 168 ? -1.773 10.273 -22.277 1.00 58.53 168 SER A N 1
ATOM 1332 C CA . SER A 1 168 ? -0.815 11.367 -22.164 1.00 58.53 168 SER A CA 1
ATOM 1333 C C . SER A 1 168 ? -1.391 12.415 -21.216 1.00 58.53 168 SER A C 1
ATOM 1335 O O . SER A 1 168 ? -2.454 12.985 -21.478 1.00 58.53 168 SER A O 1
ATOM 1337 N N . ARG A 1 169 ? -0.708 12.675 -20.093 1.00 52.69 169 ARG A N 1
ATOM 1338 C CA . ARG A 1 169 ? -1.002 13.853 -19.275 1.00 52.69 169 ARG A CA 1
ATOM 1339 C C . ARG A 1 169 ? -0.760 15.056 -20.173 1.00 52.69 169 ARG A C 1
ATOM 1341 O O . ARG A 1 169 ? 0.388 15.436 -20.373 1.00 52.69 169 ARG A O 1
ATOM 1348 N N . LYS A 1 170 ? -1.830 15.623 -20.735 1.00 47.22 170 LYS A N 1
ATOM 1349 C CA . LYS A 1 170 ? -1.775 16.937 -21.370 1.00 47.22 170 LYS A CA 1
ATOM 1350 C C . LYS A 1 170 ? -1.146 17.870 -20.344 1.00 47.22 170 LYS A C 1
ATOM 1352 O O . LYS A 1 170 ? -1.709 18.091 -19.272 1.00 47.22 170 LYS A O 1
ATOM 1357 N N . THR A 1 171 ? 0.061 18.333 -20.630 1.00 45.38 171 THR A N 1
ATOM 1358 C CA . THR A 1 171 ? 0.651 19.452 -19.919 1.00 45.38 171 THR A CA 1
ATOM 1359 C C . THR A 1 171 ? -0.305 20.616 -20.125 1.00 45.38 171 THR A C 1
ATOM 1361 O O . THR A 1 171 ? -0.537 21.051 -21.251 1.00 45.38 171 THR A O 1
ATOM 1364 N N . ASN A 1 172 ? -0.927 21.074 -19.039 1.00 41.28 172 ASN A N 1
ATOM 1365 C CA . ASN A 1 172 ? -1.580 22.373 -19.017 1.00 41.28 172 ASN A CA 1
ATOM 1366 C C . ASN A 1 172 ? -0.481 23.415 -19.245 1.00 41.28 172 ASN A C 1
ATOM 1368 O O . ASN A 1 172 ? 0.155 23.872 -18.298 1.00 41.28 172 ASN A O 1
ATOM 1372 N N . LEU A 1 173 ? -0.215 23.735 -20.508 1.00 42.22 173 LEU A N 1
ATOM 1373 C CA . LEU A 1 173 ? 0.394 24.998 -20.885 1.00 42.22 173 LEU A CA 1
ATOM 1374 C C . LEU A 1 173 ? -0.690 26.049 -20.652 1.00 42.22 173 LEU A C 1
ATOM 1376 O O . LEU A 1 173 ? -1.603 26.213 -21.457 1.00 42.22 173 LEU A O 1
ATOM 1380 N N . ALA A 1 174 ? -0.641 26.653 -19.466 1.00 40.56 174 ALA A N 1
ATOM 1381 C CA . ALA A 1 174 ? -1.302 27.918 -19.211 1.00 40.56 174 ALA A CA 1
ATOM 1382 C C . ALA A 1 174 ? -0.627 28.993 -20.077 1.00 40.56 174 ALA A C 1
ATOM 1384 O O . ALA A 1 174 ? 0.595 28.965 -20.239 1.00 40.56 174 ALA A O 1
ATOM 1385 N N . ASN A 1 175 ? -1.469 29.856 -20.649 1.00 42.59 175 ASN A N 1
ATOM 1386 C CA . ASN A 1 175 ? -1.122 31.005 -21.489 1.00 42.59 175 ASN A CA 1
ATOM 1387 C C . ASN A 1 175 ? -0.056 31.916 -20.874 1.00 42.59 175 ASN A C 1
ATOM 1389 O O . ASN A 1 175 ? -0.103 32.113 -19.638 1.00 42.59 175 ASN A O 1
#

Secondary structure (DSSP, 8-state):
-B-TT-TTHHHHT-HHHHHHHHHHH--EEEEESB--SSGGG--SSSPBSEEEEE-SSHHHHHHHHHHHHHHHHS----SS-HHHHS----------EEEEE------TT--HHHHHH-GGGHHHHHHHHHH--EEEEESTTS--B-TTTSSB-SSPPEEEEE---SPP-------

pLDDT: mean 83.22, std 15.01, range [40.56, 96.19]

Foldseek 3Di:
DACQPAPCSVVCPDPVNQVVLCVVLVKGKDWAADRDPDLVPADPVGHHIDIDIGHPDPRSRVSSVVVVVVVSVPDDDPPDPVVVVPPPPVPPPQQDKDKAADPDDDDPPDLPLCVCCDDVSVNQVVCCVVVVKRKAKAADSNPDQDPVGRHGHPDHIIIMIGHDPPPPPPPPPDD